Protein AF-A0A4Y2D3T6-F1 (afdb_monomer_lite)

Structure (mmCIF, N/CA/C/O backbone):
data_AF-A0A4Y2D3T6-F1
#
_entry.id   AF-A0A4Y2D3T6-F1
#
loop_
_atom_site.group_PDB
_atom_site.id
_atom_site.type_symbol
_atom_site.label_atom_id
_atom_site.label_alt_id
_atom_site.label_comp_id
_atom_site.label_asym_id
_atom_site.label_entity_id
_atom_site.label_seq_id
_atom_site.pdbx_PDB_ins_code
_atom_site.Cartn_x
_atom_site.Cartn_y
_atom_site.Cartn_z
_atom_site.occupancy
_atom_site.B_iso_or_equiv
_atom_site.auth_seq_id
_atom_site.auth_comp_id
_atom_site.auth_asym_id
_atom_site.auth_atom_id
_atom_site.pdbx_PDB_model_num
ATOM 1 N N . VAL A 1 1 ? -33.395 8.555 42.628 1.00 48.38 1 VAL A N 1
ATOM 2 C CA . VAL A 1 1 ? -31.933 8.783 42.646 1.00 48.38 1 VAL A CA 1
ATOM 3 C C . VAL A 1 1 ? -31.327 7.864 41.599 1.00 48.38 1 VAL A C 1
ATOM 5 O O . VAL A 1 1 ? -31.423 6.655 41.771 1.00 48.38 1 VAL A O 1
ATOM 8 N N . LEU A 1 2 ? -30.835 8.388 40.468 1.00 55.25 2 LEU A N 1
ATOM 9 C CA . LEU A 1 2 ? -30.025 7.561 39.566 1.00 55.25 2 LEU A CA 1
ATOM 10 C C . LEU A 1 2 ? -28.815 7.072 40.371 1.00 55.25 2 LEU A C 1
ATOM 12 O O . LEU A 1 2 ? -28.148 7.882 41.005 1.00 55.25 2 LEU A O 1
ATOM 16 N N . SER A 1 3 ? -28.570 5.763 40.396 1.00 80.12 3 SER A N 1
ATOM 17 C CA . SER A 1 3 ? -27.383 5.203 41.048 1.00 80.12 3 SER A CA 1
ATOM 18 C C . SER A 1 3 ? -26.129 5.811 40.413 1.00 80.12 3 SER A C 1
ATOM 20 O O . SER A 1 3 ? -25.973 5.715 39.196 1.00 80.12 3 SER A O 1
ATOM 22 N N . THR A 1 4 ? -25.242 6.413 41.212 1.00 88.00 4 THR A N 1
ATOM 23 C CA . THR A 1 4 ? -23.960 6.998 40.770 1.00 88.00 4 THR A CA 1
ATOM 24 C C . THR A 1 4 ? -23.156 6.029 39.900 1.00 88.00 4 THR A C 1
ATOM 26 O O . THR A 1 4 ? -22.535 6.439 38.926 1.00 88.00 4 THR A O 1
ATOM 29 N N . LYS A 1 5 ? -23.254 4.723 40.188 1.00 90.00 5 LYS A N 1
ATOM 30 C CA . LYS A 1 5 ? -22.638 3.664 39.384 1.00 90.00 5 LYS A CA 1
ATOM 31 C C . LYS A 1 5 ? -23.175 3.623 37.952 1.00 90.00 5 LYS A C 1
ATOM 33 O O . LYS A 1 5 ? -22.394 3.578 37.018 1.00 90.00 5 LYS A O 1
ATOM 38 N N . ARG A 1 6 ? -24.498 3.708 37.773 1.00 93.06 6 ARG A N 1
ATOM 39 C CA . ARG A 1 6 ? -25.115 3.691 36.438 1.00 93.06 6 ARG A CA 1
ATOM 40 C C . ARG A 1 6 ? -24.683 4.890 35.598 1.00 93.06 6 ARG A C 1
ATOM 42 O O . ARG A 1 6 ? -24.549 4.751 34.394 1.00 93.06 6 ARG A O 1
ATOM 49 N N . VAL A 1 7 ? -24.522 6.058 36.221 1.00 94.44 7 VAL A N 1
ATOM 50 C CA . VAL A 1 7 ? -24.046 7.261 35.521 1.00 94.44 7 VAL A CA 1
ATOM 51 C C . VAL A 1 7 ? -22.599 7.058 35.069 1.00 94.44 7 VAL A C 1
ATOM 53 O O . VAL A 1 7 ? -22.329 7.186 33.886 1.00 94.44 7 VAL A O 1
ATOM 56 N N . SER A 1 8 ? -21.719 6.595 35.963 1.00 94.38 8 SER A N 1
ATOM 57 C CA . SER A 1 8 ? -20.324 6.278 35.623 1.00 94.38 8 SER A CA 1
ATOM 58 C C . SER A 1 8 ? -20.188 5.224 34.513 1.00 94.38 8 SER A C 1
ATOM 60 O O . SER A 1 8 ? -19.361 5.374 33.617 1.00 94.38 8 SER A O 1
ATOM 62 N N . ASP A 1 9 ? -20.985 4.154 34.565 1.00 95.12 9 ASP A N 1
ATOM 63 C CA . ASP A 1 9 ? -21.005 3.109 33.533 1.00 95.12 9 ASP A CA 1
ATOM 64 C C . ASP A 1 9 ? -21.453 3.693 32.172 1.00 95.12 9 ASP A C 1
ATOM 66 O O . ASP A 1 9 ? -20.890 3.387 31.125 1.00 95.12 9 ASP A O 1
ATOM 70 N N . LEU A 1 10 ? -22.447 4.590 32.163 1.00 96.62 10 LEU A N 1
ATOM 71 C CA . LEU A 1 10 ? -22.895 5.251 30.932 1.00 96.62 10 LEU A CA 1
ATOM 72 C C . LEU A 1 10 ? -21.843 6.206 30.359 1.00 96.62 10 LEU A C 1
ATOM 74 O O . LEU A 1 10 ? -21.636 6.191 29.148 1.00 96.62 10 LEU A O 1
ATOM 78 N N . ASP A 1 11 ? -21.183 6.997 31.205 1.00 97.00 11 ASP A N 1
ATOM 79 C CA . ASP A 1 11 ? -20.158 7.952 30.772 1.00 97.00 11 ASP A CA 1
ATOM 80 C C . ASP A 1 11 ? -18.965 7.215 30.143 1.00 97.00 11 ASP A C 1
ATOM 82 O O . ASP A 1 11 ? -18.580 7.492 29.009 1.00 97.00 11 ASP A O 1
ATOM 86 N N . THR A 1 12 ? -18.451 6.183 30.821 1.00 97.31 12 THR A N 1
ATOM 87 C CA . THR A 1 12 ? -17.328 5.378 30.303 1.00 97.31 12 THR A CA 1
ATOM 88 C C . THR A 1 12 ? -17.670 4.630 29.013 1.00 97.31 12 THR A C 1
ATOM 90 O O . THR A 1 12 ? -16.826 4.523 28.119 1.00 97.31 12 THR A O 1
ATOM 93 N N . LEU A 1 13 ? -18.907 4.139 28.882 1.00 97.75 13 LEU A N 1
ATOM 94 C CA . LEU A 1 13 ? -19.381 3.517 27.649 1.00 97.75 13 LEU A CA 1
ATOM 95 C C . LEU A 1 13 ? -19.468 4.524 26.500 1.00 97.75 13 LEU A C 1
ATOM 97 O O . LEU A 1 13 ? -19.065 4.201 25.384 1.00 97.75 13 LEU A O 1
ATOM 101 N N . LEU A 1 14 ? -20.002 5.720 26.760 1.00 97.75 14 LEU A N 1
ATOM 102 C CA . LEU A 1 14 ? -20.138 6.766 25.752 1.00 97.75 14 LEU A CA 1
ATOM 103 C C . LEU A 1 14 ? -18.764 7.194 25.228 1.00 97.75 14 LEU A C 1
ATOM 105 O O . LEU A 1 14 ? -18.562 7.210 24.014 1.00 97.75 14 LEU A O 1
ATOM 109 N N . ASP A 1 15 ? -17.817 7.449 26.130 1.00 97.81 15 ASP A N 1
ATOM 110 C CA . ASP A 1 15 ? -16.449 7.841 25.783 1.00 97.81 15 ASP A CA 1
ATOM 111 C C . ASP A 1 15 ? -15.745 6.768 24.938 1.00 97.81 15 ASP A C 1
ATOM 113 O O . ASP A 1 15 ? -15.059 7.078 23.956 1.00 97.81 15 ASP A O 1
ATOM 117 N N . PHE A 1 16 ? -15.919 5.489 25.292 1.00 98.38 16 PHE A N 1
ATOM 118 C CA . PHE A 1 16 ? -15.384 4.370 24.516 1.00 98.38 16 PHE A CA 1
ATOM 119 C C . PHE A 1 16 ? -16.018 4.295 23.123 1.00 98.38 16 PHE A C 1
ATOM 121 O O . PHE A 1 16 ? -15.289 4.286 22.133 1.00 98.38 16 PHE A O 1
ATOM 128 N N . ILE A 1 17 ? -17.353 4.288 23.027 1.00 98.19 17 ILE A N 1
ATOM 129 C CA . ILE A 1 17 ? -18.058 4.149 21.744 1.00 98.19 17 ILE A CA 1
ATOM 130 C C . ILE A 1 17 ? -17.730 5.314 20.811 1.00 98.19 17 ILE A C 1
ATOM 132 O O . ILE A 1 17 ? -17.514 5.088 19.622 1.00 98.19 17 ILE A O 1
ATOM 136 N N . GLN A 1 18 ? -17.669 6.547 21.317 1.00 98.31 18 GLN A N 1
ATOM 137 C CA . GLN A 1 18 ? -17.311 7.713 20.507 1.00 98.31 18 GLN A CA 1
ATOM 138 C C . GLN A 1 18 ? -15.893 7.590 19.945 1.00 98.31 18 GLN A C 1
ATOM 140 O O . GLN A 1 18 ? -15.692 7.798 18.748 1.00 98.31 18 GLN A O 1
ATOM 145 N N . SER A 1 19 ? -14.935 7.186 20.785 1.00 98.00 19 SER A N 1
ATOM 146 C CA . SER A 1 19 ? -13.543 6.991 20.364 1.00 98.00 19 SER A CA 1
ATOM 147 C C . SER A 1 19 ? -13.432 5.864 19.327 1.00 98.00 19 SER A C 1
ATOM 149 O O . SER A 1 19 ? -12.864 6.056 18.258 1.00 98.00 19 SER A O 1
ATOM 151 N N . ALA A 1 20 ? -14.051 4.711 19.596 1.00 98.25 20 ALA A N 1
ATOM 152 C CA . ALA A 1 20 ? -14.049 3.556 18.701 1.00 98.25 20 ALA A CA 1
ATOM 153 C C . ALA A 1 20 ? -14.721 3.854 17.351 1.00 98.25 20 ALA A C 1
ATOM 155 O O . ALA A 1 20 ? -14.218 3.473 16.297 1.00 98.25 20 ALA A O 1
ATOM 156 N N . THR A 1 21 ? -15.845 4.574 17.372 1.00 98.19 21 THR A N 1
ATOM 157 C CA . THR A 1 21 ? -16.569 4.965 16.154 1.00 98.19 21 THR A CA 1
ATOM 158 C C . THR A 1 21 ? -15.744 5.936 15.313 1.00 98.19 21 THR A C 1
ATOM 160 O O . THR A 1 21 ? -15.707 5.790 14.096 1.00 98.19 21 THR A O 1
ATOM 163 N N . SER A 1 22 ? -15.052 6.891 15.942 1.00 97.94 22 SER A N 1
AT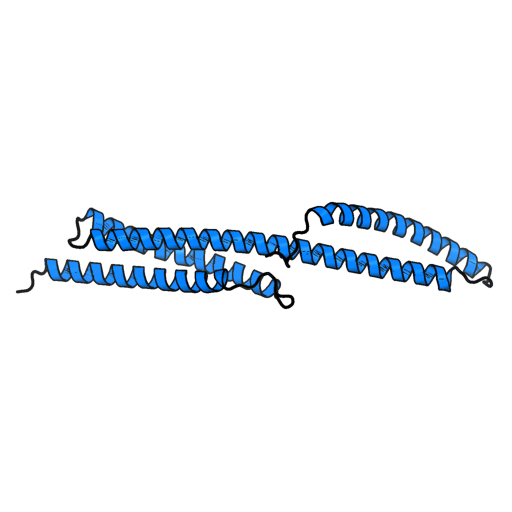OM 164 C CA . SER A 1 22 ? -14.152 7.811 15.239 1.00 97.94 22 SER A CA 1
ATOM 165 C C . SER A 1 22 ? -13.032 7.064 14.508 1.00 97.94 22 SER A C 1
ATOM 167 O O . SER A 1 22 ? -12.768 7.352 13.342 1.00 97.94 22 SER A O 1
ATOM 169 N N . GLU A 1 23 ? -12.409 6.077 15.159 1.00 97.56 23 GLU A N 1
ATOM 170 C CA . GLU A 1 23 ? -11.357 5.273 14.526 1.00 97.56 23 GLU A CA 1
ATOM 171 C C . GLU A 1 23 ? -11.898 4.405 13.384 1.00 97.56 23 GLU A C 1
ATOM 173 O O . GLU A 1 23 ? -11.282 4.333 12.323 1.00 97.56 23 GLU A O 1
ATOM 178 N N . LEU A 1 24 ? -13.073 3.793 13.558 1.00 98.19 24 LEU A N 1
ATOM 179 C CA . LEU A 1 24 ? -13.727 3.009 12.504 1.00 98.19 24 LEU A CA 1
ATOM 180 C C . LEU A 1 24 ? -14.077 3.853 11.276 1.00 98.19 24 LEU A C 1
ATOM 182 O O . LEU A 1 24 ? -13.833 3.416 10.155 1.00 98.19 24 LEU A O 1
ATOM 186 N N . ILE A 1 25 ? -14.620 5.057 11.473 1.00 98.19 25 ILE A N 1
ATOM 187 C CA . ILE A 1 25 ? -14.930 5.977 10.370 1.00 98.19 25 ILE A CA 1
ATOM 188 C C . ILE A 1 25 ? -13.655 6.317 9.603 1.00 98.19 25 ILE A C 1
ATOM 190 O O . ILE A 1 25 ? -13.622 6.164 8.386 1.00 98.19 25 ILE A O 1
ATOM 194 N N . TRP A 1 26 ? -12.595 6.709 10.311 1.00 97.75 26 TRP A N 1
ATOM 195 C CA . TRP A 1 26 ? -11.330 7.059 9.673 1.00 97.75 26 TRP A CA 1
ATOM 196 C C . TRP A 1 26 ? -10.736 5.885 8.879 1.00 97.75 26 TRP A C 1
ATOM 198 O O . TRP A 1 26 ? -10.304 6.072 7.743 1.00 97.75 26 TRP A O 1
ATOM 208 N N . MET A 1 27 ? -10.748 4.665 9.431 1.00 98.19 27 MET A N 1
ATOM 209 C CA . MET A 1 27 ? -10.248 3.491 8.707 1.00 98.19 27 MET A CA 1
ATOM 210 C C . MET A 1 27 ? -11.088 3.174 7.462 1.00 98.19 27 MET A C 1
ATOM 212 O O . MET A 1 27 ? -10.517 2.831 6.429 1.00 98.19 27 MET A O 1
ATOM 216 N N . ASN A 1 28 ? -12.415 3.320 7.535 1.00 97.88 28 ASN A N 1
ATOM 217 C CA . ASN A 1 28 ? -13.306 3.119 6.387 1.00 97.88 28 ASN A CA 1
ATOM 218 C C . ASN A 1 28 ? -13.060 4.154 5.279 1.00 97.88 28 ASN A C 1
ATOM 220 O O . ASN A 1 28 ? -13.059 3.803 4.104 1.00 97.88 28 ASN A O 1
ATOM 224 N N . GLU A 1 29 ? -12.801 5.416 5.636 1.00 97.44 29 GLU A N 1
ATOM 225 C CA . GLU A 1 29 ? -12.444 6.456 4.661 1.00 97.44 29 GLU A CA 1
ATOM 226 C C . GLU A 1 29 ? -11.147 6.112 3.913 1.00 97.44 29 GLU A C 1
ATOM 228 O O . GLU A 1 29 ? -11.045 6.345 2.709 1.00 97.44 29 GLU A O 1
ATOM 233 N N . LYS A 1 30 ? -10.144 5.546 4.603 1.00 96.75 30 LYS A N 1
ATOM 234 C CA . LYS A 1 30 ? -8.903 5.091 3.951 1.00 96.75 30 LYS A CA 1
ATOM 235 C C . LYS A 1 30 ? -9.127 3.857 3.084 1.00 96.75 30 LYS A C 1
ATOM 237 O O . LYS A 1 30 ? -8.606 3.805 1.975 1.00 96.75 30 LYS A O 1
ATOM 242 N N . GLU A 1 31 ? -9.919 2.900 3.559 1.00 96.88 31 GLU A N 1
ATOM 243 C CA . GLU A 1 31 ? -10.299 1.725 2.773 1.00 96.88 31 GLU A CA 1
ATOM 244 C C . GLU A 1 31 ? -10.980 2.119 1.458 1.00 96.88 31 GLU A C 1
ATOM 246 O O . GLU A 1 31 ? -10.598 1.616 0.405 1.00 96.88 31 GLU A O 1
ATOM 251 N N . GLU A 1 32 ? -11.960 3.026 1.496 1.00 96.88 32 GLU A N 1
ATOM 252 C CA . GLU A 1 32 ? -12.719 3.421 0.305 1.00 96.88 32 GLU A CA 1
ATOM 253 C C . GLU A 1 32 ? -11.806 4.008 -0.782 1.00 96.88 32 GLU A C 1
ATOM 255 O O . GLU A 1 32 ? -11.975 3.709 -1.968 1.00 96.88 32 GLU A O 1
ATOM 260 N N . ILE A 1 33 ? -10.793 4.784 -0.387 1.00 94.94 33 ILE A N 1
ATOM 261 C CA . ILE A 1 33 ? -9.786 5.327 -1.307 1.00 94.94 33 ILE A CA 1
ATOM 262 C C . ILE A 1 33 ? -9.005 4.197 -1.986 1.00 94.94 33 ILE A C 1
ATOM 264 O O . ILE A 1 33 ? -8.855 4.211 -3.207 1.00 94.94 33 ILE A O 1
ATOM 268 N N . GLU A 1 34 ? -8.526 3.214 -1.224 1.00 94.44 34 GLU A N 1
ATOM 269 C CA . GLU A 1 34 ? -7.705 2.134 -1.780 1.00 94.44 34 GLU A CA 1
ATOM 270 C C . GLU A 1 34 ? -8.514 1.154 -2.630 1.00 94.44 34 GLU A C 1
ATOM 272 O O . GLU A 1 34 ? -8.068 0.760 -3.707 1.00 94.44 34 GLU A O 1
ATOM 277 N N . VAL A 1 35 ? -9.730 0.809 -2.206 1.00 94.19 35 VAL A N 1
ATOM 278 C CA . VAL A 1 35 ? -10.611 -0.106 -2.946 1.00 94.19 35 VAL A CA 1
ATOM 279 C C . VAL A 1 35 ? -11.112 0.521 -4.251 1.00 94.19 35 VAL A C 1
ATOM 281 O O . VAL A 1 35 ? -11.305 -0.186 -5.240 1.00 94.19 35 VAL A O 1
ATOM 284 N N . SER A 1 36 ? -11.312 1.842 -4.285 1.00 93.25 36 SER A N 1
ATOM 285 C CA . SER A 1 36 ? -11.780 2.553 -5.485 1.00 93.25 36 SER A CA 1
ATOM 286 C C . SER A 1 36 ? -10.665 2.938 -6.466 1.00 93.25 36 SER A C 1
ATOM 288 O O . SER A 1 36 ? -10.953 3.441 -7.557 1.00 93.25 36 SER A O 1
ATOM 290 N N . ARG A 1 37 ? -9.394 2.704 -6.114 1.00 91.50 37 ARG A N 1
ATOM 291 C CA . ARG A 1 37 ? -8.236 3.101 -6.923 1.00 91.50 37 ARG A CA 1
ATOM 292 C C . ARG A 1 37 ? -8.131 2.276 -8.212 1.00 91.50 37 ARG A C 1
ATOM 294 O O . ARG A 1 37 ? -7.856 1.080 -8.187 1.00 91.50 37 ARG A O 1
ATOM 301 N N . ASP A 1 38 ? -8.253 2.944 -9.359 1.00 88.88 38 ASP A N 1
ATOM 302 C CA . ASP A 1 38 ? -8.069 2.326 -10.680 1.00 88.88 38 ASP A CA 1
ATOM 303 C C . ASP A 1 38 ? -6.583 2.254 -11.078 1.00 88.88 38 ASP A C 1
ATOM 305 O O . ASP A 1 38 ? -6.014 3.193 -11.644 1.00 88.88 38 ASP A O 1
ATOM 309 N N . TRP A 1 39 ? -5.959 1.105 -10.819 1.00 85.94 39 TRP A N 1
ATOM 310 C CA . TRP A 1 39 ? -4.572 0.811 -11.198 1.00 85.94 39 TRP A CA 1
ATOM 311 C C . TRP A 1 39 ? -4.346 0.630 -12.708 1.00 85.94 39 TRP A C 1
ATOM 313 O O . TRP A 1 39 ? -3.196 0.601 -13.155 1.00 85.94 39 TRP A O 1
ATOM 323 N N . SER A 1 40 ? -5.412 0.514 -13.505 1.00 82.50 40 SER A N 1
ATOM 324 C CA . SER A 1 40 ? -5.339 0.316 -14.959 1.00 82.50 40 SER A CA 1
ATOM 325 C C . SER A 1 40 ? -5.287 1.636 -15.745 1.00 82.50 40 SER A C 1
ATOM 327 O O . SER A 1 40 ? -4.987 1.647 -16.950 1.00 82.50 40 SER A O 1
ATOM 329 N N . SER A 1 41 ? -5.563 2.758 -15.072 1.00 82.75 41 SER A N 1
ATOM 330 C CA . SER A 1 41 ? -5.662 4.074 -15.693 1.00 82.75 41 SER A CA 1
ATOM 331 C C . SER A 1 41 ? -4.354 4.505 -16.360 1.00 82.75 41 SER A C 1
ATOM 333 O O . SER A 1 41 ? -3.272 4.497 -15.778 1.00 82.75 41 SER A O 1
ATOM 335 N N . LYS A 1 42 ? -4.452 4.972 -17.610 1.00 73.50 42 LYS A N 1
ATOM 336 C CA . LYS A 1 42 ? -3.301 5.501 -18.368 1.00 73.50 42 LYS A CA 1
ATOM 337 C C . LYS A 1 42 ? -2.818 6.861 -17.866 1.00 73.50 42 LYS A C 1
ATOM 339 O O . LYS A 1 42 ? -1.735 7.288 -18.253 1.00 73.50 42 LYS A O 1
ATOM 344 N N . THR A 1 43 ? -3.638 7.555 -17.082 1.00 80.25 43 THR A N 1
ATOM 345 C CA . THR A 1 43 ? -3.318 8.860 -16.492 1.00 80.25 43 THR A CA 1
ATOM 346 C C . THR A 1 43 ? -2.945 8.736 -15.018 1.00 80.25 43 THR A C 1
ATOM 348 O O . THR A 1 43 ? -2.924 9.744 -14.318 1.00 80.25 43 THR A O 1
ATOM 351 N N . LEU A 1 44 ? -2.688 7.516 -14.536 1.00 83.50 44 LEU A N 1
ATOM 352 C CA . LEU A 1 44 ? -2.289 7.270 -13.159 1.00 83.50 44 LEU A CA 1
ATOM 353 C C . LEU A 1 44 ? -0.947 7.955 -12.873 1.00 83.50 44 LEU A C 1
ATOM 355 O O . LEU A 1 44 ? 0.053 7.702 -13.548 1.00 83.50 44 LEU A O 1
ATOM 359 N N . ASN A 1 45 ? -0.933 8.834 -11.875 1.00 89.19 45 ASN A N 1
ATOM 360 C CA . ASN A 1 45 ? 0.262 9.552 -11.464 1.00 89.19 45 ASN A CA 1
ATOM 361 C C . ASN A 1 45 ? 0.965 8.789 -10.336 1.00 89.19 45 ASN A C 1
ATOM 363 O O . ASN A 1 45 ? 0.607 8.924 -9.170 1.00 89.19 45 ASN A O 1
ATOM 367 N N . ILE A 1 46 ? 1.965 7.977 -10.686 1.00 88.75 46 ILE A N 1
ATOM 368 C CA . ILE A 1 46 ? 2.673 7.130 -9.713 1.00 88.75 46 ILE A CA 1
ATOM 369 C C . ILE A 1 46 ? 3.338 7.962 -8.613 1.00 88.75 46 ILE A C 1
ATOM 371 O O . ILE A 1 46 ? 3.246 7.592 -7.449 1.00 88.75 46 ILE A O 1
ATOM 375 N N . SER A 1 47 ? 3.926 9.114 -8.948 1.00 90.38 47 SER A N 1
ATOM 376 C CA . SER A 1 47 ? 4.595 9.973 -7.962 1.00 90.38 47 SER A CA 1
ATOM 377 C C . SER A 1 47 ? 3.629 10.544 -6.922 1.00 90.38 47 SER A C 1
ATOM 379 O O . SER A 1 47 ? 3.963 10.614 -5.745 1.00 90.38 47 SER A O 1
ATOM 381 N N . GLU A 1 48 ? 2.410 10.899 -7.330 1.00 93.19 48 GLU A N 1
ATOM 382 C CA . GLU A 1 48 ? 1.363 11.346 -6.400 1.00 93.19 48 GLU A CA 1
ATOM 383 C C . GLU A 1 48 ? 0.921 10.215 -5.460 1.00 93.19 48 GLU A C 1
ATOM 385 O O . GLU A 1 48 ? 0.700 10.438 -4.271 1.00 93.19 48 GLU A O 1
ATOM 390 N N . ILE A 1 49 ? 0.852 8.981 -5.967 1.00 94.06 49 ILE A N 1
ATOM 391 C CA . ILE A 1 49 ? 0.505 7.806 -5.158 1.00 94.06 49 ILE A CA 1
ATOM 392 C C . ILE A 1 49 ? 1.638 7.454 -4.184 1.00 94.06 49 ILE A C 1
ATOM 394 O O . ILE A 1 49 ? 1.358 7.088 -3.047 1.00 94.06 49 ILE A O 1
ATOM 398 N N . GLU A 1 50 ? 2.905 7.606 -4.575 1.00 93.94 50 GLU A N 1
ATOM 399 C CA . GLU A 1 50 ? 4.057 7.436 -3.675 1.00 93.94 50 GLU A CA 1
ATOM 400 C C . GLU A 1 50 ? 4.063 8.475 -2.543 1.00 93.94 50 GLU A C 1
ATOM 402 O O . GLU A 1 50 ? 4.355 8.150 -1.390 1.00 93.94 50 GLU A O 1
ATOM 407 N N . GLU A 1 51 ? 3.733 9.733 -2.845 1.00 96.06 51 GLU A N 1
ATOM 408 C CA . GLU A 1 51 ? 3.588 10.775 -1.823 1.00 96.06 51 GLU A CA 1
ATOM 409 C C . GLU A 1 51 ? 2.430 10.473 -0.870 1.00 96.06 51 GLU A C 1
ATOM 411 O O . GLU A 1 51 ? 2.594 10.582 0.349 1.00 96.06 51 GLU A O 1
ATOM 416 N N . TYR A 1 52 ? 1.292 10.034 -1.415 1.00 96.25 52 TYR A N 1
ATOM 417 C CA . TYR A 1 52 ? 0.148 9.574 -0.637 1.00 96.25 52 TYR A CA 1
ATOM 418 C C . TYR A 1 52 ? 0.511 8.392 0.272 1.00 96.25 52 TYR A C 1
ATOM 420 O O . TYR A 1 52 ? 0.236 8.449 1.468 1.00 96.25 52 TYR A O 1
ATOM 428 N N . GLN A 1 53 ? 1.170 7.357 -0.258 1.00 96.12 53 GLN A N 1
ATOM 429 C CA . GLN A 1 53 ? 1.581 6.166 0.491 1.00 96.12 53 GLN A CA 1
ATOM 430 C C . GLN A 1 53 ? 2.498 6.548 1.656 1.00 96.12 53 GLN A C 1
ATOM 432 O O . GLN A 1 53 ? 2.258 6.141 2.791 1.00 96.12 53 GLN A O 1
ATOM 437 N N . ARG A 1 54 ? 3.484 7.423 1.419 1.00 96.94 54 ARG A N 1
ATOM 438 C CA . ARG A 1 54 ? 4.374 7.926 2.475 1.00 96.94 54 ARG A CA 1
ATOM 439 C C . ARG A 1 54 ? 3.609 8.689 3.555 1.00 96.94 54 ARG A C 1
ATOM 441 O O . ARG A 1 54 ? 3.885 8.515 4.742 1.00 96.94 54 ARG A O 1
ATOM 448 N N . ALA A 1 55 ? 2.670 9.547 3.156 1.00 97.12 55 ALA A N 1
ATOM 449 C CA . ALA A 1 55 ? 1.850 10.307 4.091 1.00 97.12 55 ALA A CA 1
ATOM 450 C C . ALA A 1 55 ? 0.945 9.388 4.925 1.00 97.12 55 ALA A C 1
ATOM 452 O O . ALA A 1 55 ? 0.870 9.557 6.143 1.00 97.12 55 ALA A O 1
ATOM 453 N N . LEU A 1 56 ? 0.316 8.399 4.288 1.00 96.00 56 LEU A N 1
ATOM 454 C CA . LEU A 1 56 ? -0.563 7.437 4.941 1.00 96.00 56 LEU A CA 1
ATOM 455 C C . LEU A 1 56 ? 0.199 6.543 5.924 1.00 96.00 56 LEU A C 1
ATOM 457 O O . LEU A 1 56 ? -0.285 6.338 7.030 1.00 96.00 56 LEU A O 1
ATOM 461 N N . THR A 1 57 ? 1.410 6.092 5.591 1.00 96.12 57 THR A N 1
ATOM 462 C CA . THR A 1 57 ? 2.262 5.332 6.523 1.00 96.12 57 THR A CA 1
ATOM 463 C C . THR A 1 57 ? 2.566 6.134 7.790 1.00 96.12 57 THR A C 1
ATOM 465 O O . THR A 1 57 ? 2.379 5.637 8.897 1.00 96.12 57 THR A O 1
ATOM 468 N N . ILE A 1 58 ? 2.940 7.411 7.652 1.00 96.75 58 ILE A N 1
ATOM 469 C CA . ILE A 1 58 ? 3.183 8.294 8.807 1.00 96.75 58 ILE A CA 1
ATOM 470 C C . ILE A 1 58 ? 1.891 8.536 9.605 1.00 96.75 58 ILE A C 1
ATOM 472 O O . ILE A 1 58 ? 1.921 8.664 10.832 1.00 96.75 58 ILE A O 1
ATOM 476 N N . GLU A 1 59 ? 0.748 8.665 8.927 1.00 96.38 59 GLU A N 1
ATOM 477 C CA . GLU A 1 59 ? -0.550 8.824 9.587 1.00 96.38 59 GLU A CA 1
ATOM 478 C C . GLU A 1 59 ? -0.932 7.559 10.372 1.00 96.38 59 GLU A C 1
ATOM 480 O O . GLU A 1 59 ? -1.353 7.677 11.523 1.00 96.38 59 GLU A O 1
ATOM 485 N N . LEU A 1 60 ? -0.713 6.372 9.800 1.00 96.25 60 LEU A N 1
ATOM 486 C CA . LEU A 1 60 ? -0.949 5.074 10.434 1.00 96.25 60 LEU A CA 1
ATOM 487 C C . LEU A 1 60 ? -0.099 4.887 11.688 1.00 96.25 60 LEU A C 1
ATOM 489 O O . LEU A 1 60 ? -0.652 4.553 12.728 1.00 96.25 60 LEU A O 1
ATOM 493 N N . GLU A 1 61 ? 1.201 5.187 11.639 1.00 95.56 61 GLU A N 1
ATOM 494 C CA . GLU A 1 61 ? 2.084 5.111 12.816 1.00 95.56 61 GLU A CA 1
ATOM 495 C C . GLU A 1 61 ? 1.568 5.976 13.979 1.00 95.56 61 GLU A C 1
ATOM 497 O O . GLU A 1 61 ? 1.600 5.581 15.145 1.00 95.56 61 GLU A O 1
ATOM 502 N N . LYS A 1 62 ? 1.045 7.171 13.677 1.00 95.31 62 LYS A N 1
ATOM 503 C CA . LYS A 1 62 ? 0.459 8.056 14.697 1.00 95.31 62 LYS A CA 1
ATOM 504 C C . LYS A 1 62 ? -0.887 7.538 15.197 1.00 95.31 62 LYS A C 1
ATOM 506 O O . LYS A 1 62 ? -1.170 7.632 16.392 1.00 95.31 62 LYS A O 1
ATOM 511 N N . ARG A 1 63 ? -1.725 7.032 14.290 1.00 95.56 63 ARG A N 1
ATOM 512 C CA . ARG A 1 63 ? -3.057 6.493 14.596 1.00 95.56 63 ARG A CA 1
ATOM 513 C C . ARG A 1 63 ? -2.982 5.213 15.412 1.00 95.56 63 ARG A C 1
ATOM 515 O O . ARG A 1 63 ? -3.800 5.050 16.307 1.00 95.56 63 ARG A O 1
ATOM 522 N N . GLU A 1 64 ? -1.972 4.376 15.195 1.00 97.56 64 GLU A N 1
ATOM 523 C CA . GLU A 1 64 ? -1.758 3.128 15.933 1.00 97.56 64 GLU A CA 1
ATOM 524 C C . GLU A 1 64 ? -1.708 3.363 17.450 1.00 97.56 64 GLU A C 1
ATOM 526 O O . GLU A 1 64 ? -2.316 2.625 18.223 1.00 97.56 64 GLU A O 1
ATOM 531 N N . VAL A 1 65 ? -1.067 4.450 17.893 1.00 96.56 65 VAL A N 1
ATOM 532 C CA . VAL A 1 65 ? -1.021 4.821 19.317 1.00 96.56 65 VAL A CA 1
ATOM 533 C C . VAL A 1 65 ? -2.422 5.092 19.869 1.00 96.56 65 VAL A C 1
ATOM 535 O O . VAL A 1 65 ? -2.753 4.664 20.976 1.00 96.56 65 VAL A O 1
ATOM 538 N N . HIS A 1 66 ? -3.255 5.807 19.111 1.00 95.56 66 HIS A N 1
ATOM 539 C CA . HIS A 1 66 ? -4.614 6.119 19.540 1.00 95.56 66 HIS A CA 1
ATOM 540 C C . HIS A 1 66 ? -5.523 4.888 19.484 1.00 95.56 66 HIS A C 1
ATOM 542 O O . HIS A 1 66 ? -6.249 4.630 20.444 1.00 95.56 66 HIS A O 1
ATOM 548 N N . PHE A 1 67 ? -5.421 4.102 18.414 1.00 98.06 67 PHE A N 1
ATOM 549 C CA . PHE A 1 67 ? -6.101 2.825 18.249 1.00 98.06 67 PHE A CA 1
ATOM 550 C C . PHE A 1 67 ? -5.838 1.894 19.439 1.00 98.06 67 PHE A C 1
ATOM 552 O O . PHE A 1 67 ? -6.786 1.446 20.087 1.00 98.06 67 PHE A O 1
ATOM 559 N N . ASN A 1 68 ? -4.565 1.683 19.791 1.00 98.31 68 ASN A N 1
ATOM 560 C CA . ASN A 1 68 ? -4.169 0.835 20.916 1.00 98.31 68 ASN A CA 1
ATOM 561 C C . ASN A 1 68 ? -4.722 1.369 22.244 1.00 98.31 68 ASN A C 1
ATOM 563 O O . ASN A 1 68 ? -5.275 0.611 23.032 1.00 98.31 68 ASN A O 1
ATOM 567 N N . ALA A 1 69 ? -4.692 2.688 22.465 1.00 97.94 69 ALA A N 1
ATOM 568 C CA . ALA A 1 69 ? -5.268 3.278 23.673 1.00 97.94 69 ALA A CA 1
ATOM 569 C C . ALA A 1 69 ? -6.792 3.065 23.793 1.00 97.94 69 ALA A C 1
ATOM 571 O O . ALA A 1 69 ? -7.319 2.961 24.906 1.00 97.94 69 ALA A O 1
ATOM 572 N N . VAL A 1 70 ? -7.521 3.023 22.671 1.00 98.31 70 VAL A N 1
ATOM 573 C CA . VAL A 1 70 ? -8.961 2.710 22.657 1.00 98.31 70 VAL A CA 1
ATOM 574 C C . VAL A 1 70 ? -9.199 1.217 22.898 1.00 98.31 70 VAL A C 1
ATOM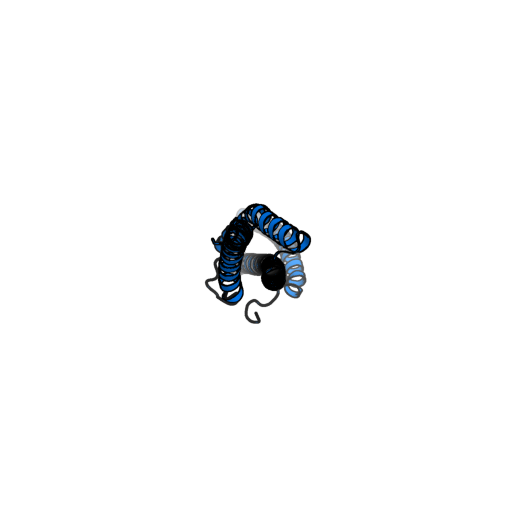 576 O O . VAL A 1 70 ? -10.094 0.887 23.683 1.00 98.31 70 VAL A O 1
ATOM 579 N N . GLN A 1 71 ? -8.386 0.339 22.298 1.00 98.50 71 GLN A N 1
ATOM 580 C CA . GLN A 1 71 ? -8.414 -1.109 22.545 1.00 98.50 71 GLN A CA 1
ATOM 581 C C . GLN A 1 71 ? -8.188 -1.413 24.032 1.00 98.50 71 GLN A C 1
ATOM 583 O O . GLN A 1 71 ? -9.076 -1.967 24.681 1.00 98.50 71 GLN A O 1
ATOM 588 N N . ASP A 1 72 ? -7.088 -0.920 24.608 1.00 98.50 72 ASP A N 1
ATOM 589 C CA . ASP A 1 72 ? -6.728 -1.106 26.020 1.00 98.50 72 ASP A CA 1
ATOM 590 C C . ASP A 1 72 ? -7.840 -0.629 26.967 1.00 98.50 72 ASP A C 1
ATOM 592 O O . ASP A 1 72 ? -8.168 -1.272 27.972 1.00 98.50 72 ASP A O 1
ATOM 596 N N . ARG A 1 73 ? -8.465 0.516 26.652 1.00 98.25 73 ARG A N 1
ATOM 597 C CA . ARG A 1 73 ? -9.589 1.044 27.435 1.00 98.25 73 ARG A CA 1
ATOM 598 C C . ARG A 1 73 ? -10.792 0.106 27.376 1.00 98.25 73 ARG A C 1
ATOM 600 O O . ARG A 1 73 ? -11.391 -0.161 28.418 1.00 98.25 73 ARG A O 1
ATOM 607 N N . GLY A 1 74 ? -11.161 -0.374 26.190 1.00 98.38 74 GLY A N 1
ATOM 608 C CA . GLY A 1 74 ? -12.281 -1.298 26.040 1.00 98.38 74 GLY A CA 1
ATOM 609 C C . GLY A 1 74 ? -12.019 -2.638 26.725 1.00 98.38 74 GLY A C 1
ATOM 610 O O . GLY A 1 74 ? -12.883 -3.119 27.458 1.00 98.38 74 GLY A O 1
ATOM 611 N N . GLU A 1 75 ? -10.817 -3.197 26.587 1.00 98.44 75 GLU A N 1
ATOM 612 C CA . GLU A 1 75 ? -10.406 -4.421 27.283 1.00 98.44 75 GLU A CA 1
ATOM 613 C C . GLU A 1 75 ? -10.485 -4.264 28.807 1.00 98.44 75 GLU A C 1
ATOM 615 O O . GLU A 1 75 ? -11.020 -5.130 29.503 1.00 98.44 75 GLU A O 1
ATOM 620 N N . SER A 1 76 ? -10.038 -3.121 29.337 1.00 98.44 76 SER A N 1
ATOM 621 C CA . SER A 1 76 ? -10.146 -2.806 30.764 1.00 98.44 76 SER A CA 1
ATOM 622 C C . SER A 1 76 ? -11.603 -2.745 31.240 1.00 98.44 76 SER A C 1
ATOM 624 O O . SER A 1 76 ? -11.931 -3.301 32.292 1.00 98.44 76 SER A O 1
ATOM 626 N N .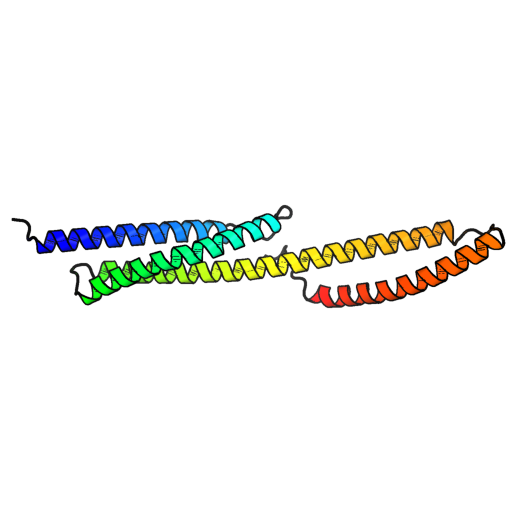 LEU A 1 77 ? -12.510 -2.138 30.463 1.00 98.06 77 LEU A N 1
ATOM 627 C CA . LEU A 1 77 ? -13.946 -2.120 30.779 1.00 98.06 77 LEU A CA 1
ATOM 628 C C . LEU A 1 77 ? -14.547 -3.535 30.773 1.00 98.06 77 LEU A C 1
ATOM 630 O O . LEU A 1 77 ? -15.348 -3.880 31.649 1.00 98.06 77 LEU A O 1
ATOM 634 N N . VAL A 1 78 ? -14.136 -4.383 29.828 1.00 98.31 78 VAL A N 1
ATOM 635 C CA . VAL A 1 78 ? -14.561 -5.789 29.772 1.00 98.31 78 VAL A CA 1
ATOM 636 C C . VAL A 1 78 ? -14.062 -6.557 30.997 1.00 98.31 78 VAL A C 1
ATOM 638 O O . VAL A 1 78 ? -14.859 -7.234 31.653 1.00 98.31 78 VAL A O 1
ATOM 641 N N . LEU A 1 79 ? -12.790 -6.392 31.371 1.00 97.88 79 LEU A N 1
ATOM 642 C CA . LEU A 1 79 ? -12.183 -7.022 32.549 1.00 97.88 79 LEU A CA 1
ATOM 643 C C . LEU A 1 79 ? -12.896 -6.622 33.850 1.00 97.88 79 LEU A C 1
ATOM 645 O O . LEU A 1 79 ? -13.111 -7.454 34.736 1.00 97.88 79 LEU A O 1
ATOM 649 N N . GLN A 1 80 ? -13.325 -5.362 33.943 1.00 96.38 80 GLN A N 1
ATOM 650 C CA . GLN A 1 80 ? -14.105 -4.827 35.063 1.00 96.38 80 GLN A CA 1
ATOM 651 C C . GLN A 1 80 ? -15.570 -5.301 35.075 1.00 96.38 80 GLN A C 1
ATOM 653 O O . GLN A 1 80 ? -16.328 -4.934 35.976 1.00 96.38 80 GLN A O 1
ATOM 658 N N . LYS A 1 81 ? -15.967 -6.157 34.122 1.00 96.56 81 LYS A N 1
ATOM 659 C CA . LYS A 1 81 ? -17.327 -6.690 33.958 1.00 96.56 81 LYS A CA 1
ATOM 660 C C . LYS A 1 81 ? -18.358 -5.576 33.791 1.00 96.56 81 LYS A C 1
ATOM 662 O O . LYS A 1 81 ? -19.415 -5.596 34.430 1.00 96.56 81 LYS A O 1
ATOM 667 N N . HIS A 1 82 ? -18.029 -4.594 32.952 1.00 97.56 82 HIS A N 1
ATOM 668 C CA . HIS A 1 82 ? -18.934 -3.507 32.611 1.00 97.56 82 HIS A CA 1
ATOM 669 C C . HIS A 1 82 ? -20.300 -4.059 32.134 1.00 97.56 82 HIS A C 1
ATOM 671 O O . HIS A 1 82 ? -20.344 -5.028 31.375 1.00 97.56 82 HIS A O 1
ATOM 677 N N . PRO A 1 83 ? -21.449 -3.465 32.515 1.00 97.38 83 PRO A N 1
ATOM 678 C CA . PRO A 1 83 ? -22.767 -3.987 32.129 1.00 97.38 83 PRO A CA 1
ATOM 679 C C . PRO A 1 83 ? -22.976 -4.147 30.613 1.00 97.38 83 PRO A C 1
ATOM 681 O O . PRO A 1 83 ? -23.792 -4.960 30.181 1.00 97.38 83 PRO A O 1
ATOM 684 N N . ALA A 1 84 ? -22.231 -3.384 29.809 1.00 97.62 84 ALA A N 1
ATOM 685 C CA . ALA A 1 84 ? -22.259 -3.416 28.349 1.00 97.62 84 ALA A CA 1
ATOM 686 C C . ALA A 1 84 ? -21.087 -4.189 27.700 1.00 97.62 84 ALA A C 1
ATOM 688 O O . ALA A 1 84 ? -20.831 -3.970 26.518 1.00 97.62 84 ALA A O 1
ATOM 689 N N . SER A 1 85 ? -20.385 -5.084 28.417 1.00 98.25 85 SER A N 1
ATOM 690 C CA . SER A 1 85 ? -19.200 -5.804 27.899 1.00 98.25 85 SER A CA 1
ATOM 691 C C . SER A 1 85 ? -19.399 -6.411 26.509 1.00 98.25 85 SER A C 1
ATOM 693 O O . SER A 1 85 ? -18.545 -6.230 25.657 1.00 98.25 85 SER A O 1
ATOM 695 N N . LYS A 1 86 ? -20.554 -7.029 26.224 1.00 98.12 86 LYS A N 1
ATOM 696 C CA . LYS A 1 86 ? -20.835 -7.614 24.897 1.00 98.12 86 LYS A CA 1
ATOM 697 C C . LYS A 1 86 ? -20.779 -6.597 23.752 1.00 98.12 86 LYS A C 1
ATOM 699 O O . LYS A 1 86 ? -20.364 -6.931 22.651 1.00 98.12 86 LYS A O 1
ATOM 704 N N . CYS A 1 87 ? -21.247 -5.373 23.999 1.00 97.88 87 CYS A N 1
ATOM 705 C CA . CYS A 1 87 ? -21.190 -4.294 23.013 1.00 97.88 87 CYS A CA 1
ATOM 706 C C . CYS A 1 87 ? -19.741 -3.838 22.815 1.00 97.88 87 CYS A C 1
ATOM 708 O O . CYS A 1 87 ? -19.283 -3.705 21.686 1.00 97.88 87 CYS A O 1
ATOM 710 N N . ILE A 1 88 ? -19.010 -3.669 23.920 1.00 98.69 88 ILE A N 1
ATOM 711 C CA . ILE A 1 88 ? -17.602 -3.265 23.909 1.00 98.69 88 ILE A CA 1
ATOM 712 C C . ILE A 1 88 ? -16.756 -4.294 23.148 1.00 98.69 88 ILE A C 1
ATOM 714 O O . ILE A 1 88 ? -16.037 -3.921 22.230 1.00 98.69 88 ILE A O 1
ATOM 718 N N . GLU A 1 89 ? -16.913 -5.586 23.443 1.00 98.62 89 GLU A N 1
ATOM 719 C CA . GLU A 1 89 ? -16.245 -6.693 22.741 1.00 98.62 89 GLU A CA 1
ATOM 720 C C . GLU A 1 89 ? -16.517 -6.681 21.230 1.00 98.62 89 GLU A C 1
ATOM 722 O O . GLU A 1 89 ? -15.599 -6.887 20.439 1.00 98.62 89 GLU A O 1
ATOM 727 N N . ALA A 1 90 ? -17.756 -6.396 20.813 1.00 98.56 90 ALA A N 1
ATOM 728 C CA . ALA A 1 90 ? -18.098 -6.298 19.396 1.00 98.56 90 ALA A CA 1
ATOM 729 C C . ALA A 1 90 ? -17.364 -5.137 18.701 1.00 98.56 90 ALA A C 1
ATOM 731 O O . ALA A 1 90 ? -16.862 -5.310 17.591 1.00 98.56 90 ALA A O 1
ATOM 732 N N . TYR A 1 91 ? -17.257 -3.979 19.360 1.00 98.56 91 TYR A N 1
ATOM 733 C CA . TYR A 1 91 ? -16.484 -2.843 18.849 1.00 98.56 91 TYR A CA 1
ATOM 734 C C . TYR A 1 91 ? -14.984 -3.141 18.790 1.00 98.56 91 TYR A C 1
ATOM 736 O O . TYR A 1 91 ? -14.361 -2.838 17.776 1.00 98.56 91 TYR A O 1
ATOM 744 N N . LEU A 1 92 ? -14.414 -3.772 19.823 1.00 98.75 92 LEU A N 1
ATOM 745 C CA . LEU A 1 92 ? -12.999 -4.168 19.843 1.00 98.75 92 LEU A CA 1
ATOM 746 C C . LEU A 1 92 ? -12.668 -5.094 18.666 1.00 98.75 92 LEU A C 1
ATOM 748 O O . LEU A 1 92 ? -11.717 -4.842 17.924 1.00 98.75 92 LEU A O 1
ATOM 752 N N . ALA A 1 93 ? -13.505 -6.112 18.441 1.00 98.69 93 ALA A N 1
ATOM 753 C CA . ALA A 1 93 ? -13.345 -7.046 17.331 1.00 98.69 93 ALA A CA 1
ATOM 754 C C . ALA A 1 93 ? -13.485 -6.360 15.960 1.00 98.69 93 ALA A C 1
ATOM 756 O O . ALA A 1 93 ? -12.689 -6.628 15.056 1.00 98.69 93 ALA A O 1
ATOM 757 N N . ALA A 1 94 ? -14.464 -5.462 15.802 1.00 98.50 94 ALA A N 1
ATOM 758 C CA . ALA A 1 94 ? -14.647 -4.698 14.569 1.00 98.50 94 ALA A CA 1
ATOM 759 C C . ALA A 1 94 ? -13.436 -3.802 14.279 1.00 98.50 94 ALA A C 1
ATOM 761 O O . ALA A 1 94 ? -12.900 -3.833 13.175 1.00 98.50 94 ALA A O 1
ATOM 762 N N . MET A 1 95 ? -12.957 -3.068 15.287 1.00 98.44 95 MET A N 1
ATOM 763 C CA . MET A 1 95 ? -11.765 -2.229 15.184 1.00 98.44 95 MET A CA 1
ATOM 764 C C . MET A 1 95 ? -10.530 -3.045 14.796 1.00 98.44 95 MET A C 1
ATOM 766 O O . MET A 1 95 ? -9.815 -2.661 13.876 1.00 98.44 95 MET A O 1
ATOM 770 N N . GLN A 1 96 ? -10.298 -4.189 15.445 1.00 98.56 96 GLN A N 1
ATOM 771 C CA . GLN A 1 96 ? -9.159 -5.052 15.132 1.00 98.56 96 GLN A CA 1
ATOM 772 C C . GLN A 1 96 ? -9.227 -5.607 13.707 1.00 98.56 96 GLN A C 1
ATOM 774 O O . GLN A 1 96 ? -8.223 -5.608 12.996 1.00 98.56 96 GLN A O 1
ATOM 779 N N . THR A 1 97 ? -10.411 -6.048 13.279 1.00 98.56 97 THR A N 1
ATOM 780 C CA . THR A 1 97 ? -10.633 -6.551 11.917 1.00 98.56 97 THR A CA 1
ATOM 781 C C . THR A 1 97 ? -10.347 -5.464 10.887 1.00 98.56 97 THR A C 1
ATOM 783 O O . THR A 1 97 ? -9.599 -5.702 9.941 1.00 98.56 97 THR A O 1
ATOM 786 N N . GLN A 1 98 ? -10.888 -4.263 11.106 1.00 98.25 98 GLN A N 1
ATOM 787 C CA . GLN A 1 98 ? -10.724 -3.131 10.201 1.00 98.25 98 GLN A CA 1
ATOM 788 C C . GLN A 1 98 ? -9.263 -2.669 10.118 1.00 98.25 98 GLN A C 1
ATOM 790 O O . GLN A 1 98 ? -8.755 -2.419 9.028 1.00 98.25 98 GLN A O 1
ATOM 795 N N . TRP A 1 99 ? -8.555 -2.622 11.249 1.00 98.19 99 TRP A N 1
ATOM 796 C CA . TRP A 1 99 ? -7.138 -2.259 11.282 1.00 98.19 99 TRP A CA 1
ATOM 797 C C . TRP A 1 99 ? -6.280 -3.267 10.516 1.00 98.19 99 TRP A C 1
ATOM 799 O O . TRP A 1 99 ? -5.486 -2.896 9.654 1.00 98.19 99 TRP A O 1
ATOM 809 N N . SER A 1 100 ? -6.480 -4.563 10.771 1.00 98.25 100 SER A N 1
ATOM 810 C CA . SER A 1 100 ? -5.772 -5.622 10.049 1.00 98.25 100 SER A CA 1
ATOM 811 C C . SER A 1 100 ? -6.078 -5.619 8.551 1.00 98.25 100 SER A C 1
ATOM 813 O O . SER A 1 100 ? -5.185 -5.910 7.757 1.00 98.25 100 SER A O 1
ATOM 815 N N . TRP A 1 101 ? -7.309 -5.288 8.158 1.00 97.88 101 TRP A N 1
ATOM 816 C CA . TRP A 1 101 ? -7.679 -5.128 6.754 1.00 97.88 101 TRP A CA 1
ATOM 817 C C . TRP A 1 101 ? -6.960 -3.941 6.105 1.00 97.88 101 TRP A C 1
ATOM 819 O O . TRP A 1 101 ? -6.345 -4.097 5.052 1.00 97.88 101 TRP A O 1
ATOM 829 N N . LEU A 1 102 ? -6.928 -2.787 6.773 1.00 97.56 102 LEU A N 1
ATOM 830 C CA . LEU A 1 102 ? -6.235 -1.602 6.271 1.00 97.56 102 LEU A CA 1
ATOM 831 C C . LEU A 1 102 ? -4.728 -1.846 6.070 1.00 97.56 102 LEU A C 1
ATOM 833 O O . LEU A 1 102 ? -4.166 -1.427 5.062 1.00 97.56 102 LEU A O 1
ATOM 837 N N . LEU A 1 103 ? -4.073 -2.592 6.966 1.00 97.25 103 LEU A N 1
ATOM 838 C CA . LEU A 1 103 ? -2.664 -2.977 6.794 1.00 97.25 103 LEU A CA 1
ATOM 839 C C . LEU A 1 103 ? -2.434 -3.907 5.587 1.00 97.25 103 LEU A C 1
ATOM 841 O O . LEU A 1 103 ? -1.387 -3.835 4.937 1.00 97.25 103 LEU A O 1
ATOM 845 N N . GLN A 1 104 ? -3.403 -4.767 5.258 1.00 97.81 104 GLN A N 1
ATOM 846 C CA . GLN A 1 104 ? -3.339 -5.586 4.042 1.00 97.81 104 GLN A CA 1
ATOM 847 C C . GLN A 1 104 ? -3.467 -4.717 2.790 1.00 97.81 104 GLN A C 1
ATOM 849 O O . GLN A 1 104 ? -2.674 -4.886 1.866 1.00 97.81 104 GLN A O 1
ATOM 854 N N . LEU A 1 105 ? -4.384 -3.744 2.785 1.00 96.50 105 LEU A N 1
ATOM 855 C CA . LEU A 1 105 ? -4.508 -2.778 1.689 1.00 96.50 105 LEU A CA 1
ATOM 856 C C . LEU A 1 105 ? -3.215 -1.983 1.480 1.00 96.50 105 LEU A C 1
ATOM 858 O O . LEU A 1 105 ? -2.771 -1.842 0.344 1.00 96.50 105 LEU A O 1
ATOM 862 N N . MET A 1 106 ? -2.554 -1.553 2.559 1.00 96.06 106 MET A N 1
ATOM 863 C CA . MET A 1 106 ? -1.241 -0.899 2.477 1.00 96.06 106 MET A CA 1
ATOM 864 C C . MET A 1 106 ? -0.168 -1.801 1.867 1.00 96.06 106 MET A C 1
ATOM 866 O O . MET A 1 106 ? 0.623 -1.358 1.038 1.00 96.06 106 MET A O 1
ATOM 870 N N . SER A 1 107 ? -0.169 -3.085 2.226 1.00 95.81 107 SER A N 1
ATOM 871 C CA . SER A 1 107 ? 0.760 -4.055 1.637 1.00 95.81 107 SER A CA 1
ATOM 872 C C . SER A 1 107 ? 0.505 -4.232 0.135 1.00 95.81 107 SER A C 1
ATOM 874 O O . SER A 1 107 ? 1.449 -4.296 -0.653 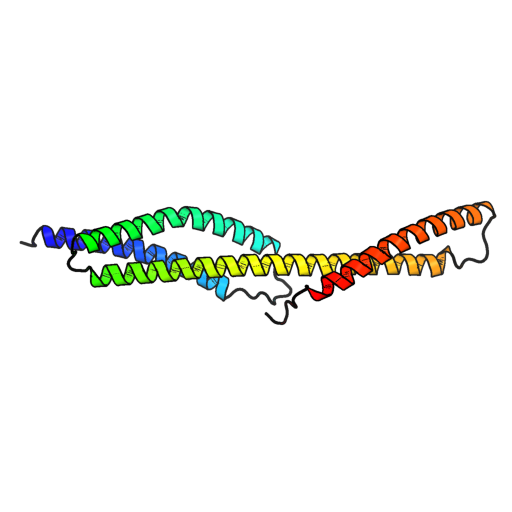1.00 95.81 107 SER A O 1
ATOM 876 N N . CYS A 1 108 ? -0.765 -4.261 -0.283 1.00 94.25 108 CYS A N 1
ATOM 877 C CA . CYS A 1 108 ? -1.134 -4.290 -1.697 1.00 94.25 108 CYS A CA 1
ATOM 878 C C . CYS A 1 108 ? -0.706 -3.008 -2.423 1.00 94.25 108 CYS A C 1
ATOM 880 O O . CYS A 1 108 ? -0.162 -3.093 -3.524 1.00 94.25 108 CYS A O 1
ATOM 882 N N . LEU A 1 109 ? -0.911 -1.834 -1.817 1.00 94.81 109 LEU A N 1
ATOM 883 C CA . LEU A 1 109 ? -0.481 -0.540 -2.351 1.00 94.81 109 LEU A CA 1
ATOM 884 C C . LEU A 1 109 ? 1.032 -0.524 -2.625 1.00 94.81 109 LEU A C 1
ATOM 886 O O . LEU A 1 109 ? 1.450 -0.159 -3.726 1.00 94.81 109 LEU A O 1
ATOM 890 N N . ASP A 1 110 ? 1.839 -0.997 -1.674 1.00 93.94 110 ASP A N 1
ATOM 891 C CA . ASP A 1 110 ? 3.295 -1.112 -1.822 1.00 93.94 110 ASP A CA 1
ATOM 892 C C . ASP A 1 110 ? 3.689 -2.035 -2.978 1.00 93.94 110 ASP A C 1
ATOM 894 O O . ASP A 1 110 ? 4.565 -1.715 -3.791 1.00 93.94 110 ASP A O 1
ATOM 898 N N . GLU A 1 111 ? 3.026 -3.187 -3.086 1.00 91.94 111 GLU A N 1
ATOM 899 C CA . GLU A 1 111 ? 3.297 -4.142 -4.154 1.00 91.94 111 GLU A CA 1
ATOM 900 C C . GLU A 1 111 ? 2.918 -3.567 -5.527 1.00 91.94 111 GLU A C 1
ATOM 902 O O . GLU A 1 111 ? 3.684 -3.663 -6.494 1.00 91.94 111 GLU A O 1
ATOM 907 N N . HIS A 1 112 ? 1.765 -2.902 -5.618 1.00 90.62 112 HIS A N 1
ATOM 908 C CA . HIS A 1 112 ? 1.317 -2.241 -6.836 1.00 90.62 112 HIS A CA 1
ATOM 909 C C . HIS A 1 112 ? 2.268 -1.125 -7.274 1.00 90.62 112 HIS A C 1
ATOM 911 O O . HIS A 1 112 ? 2.628 -1.094 -8.456 1.00 90.62 112 HIS A O 1
ATOM 917 N N . LEU A 1 113 ? 2.731 -0.275 -6.350 1.00 91.25 113 LEU A N 1
ATOM 918 C CA . LEU A 1 113 ? 3.729 0.763 -6.623 1.00 91.25 113 LEU A CA 1
ATOM 919 C C . LEU A 1 113 ? 5.041 0.167 -7.136 1.00 91.25 113 LEU A C 1
ATOM 921 O O . LEU A 1 113 ? 5.566 0.619 -8.154 1.00 91.25 113 LEU A O 1
ATOM 925 N N . LYS A 1 114 ? 5.533 -0.907 -6.508 1.00 89.62 114 LYS A N 1
ATOM 926 C CA . LYS A 1 114 ? 6.739 -1.613 -6.964 1.00 89.62 114 LYS A CA 1
ATOM 927 C C . LYS A 1 114 ? 6.589 -2.121 -8.399 1.00 89.62 114 LYS A C 1
ATOM 929 O O . LYS A 1 114 ? 7.486 -1.931 -9.221 1.00 89.62 114 LYS A O 1
ATOM 934 N N . TYR A 1 115 ? 5.464 -2.752 -8.726 1.00 87.25 115 TYR A N 1
ATOM 935 C CA . TYR A 1 115 ? 5.218 -3.226 -10.088 1.00 87.25 115 TYR A CA 1
ATOM 936 C C . TYR A 1 115 ? 5.063 -2.083 -11.091 1.00 87.25 115 TYR A C 1
ATOM 938 O O . TYR A 1 115 ? 5.562 -2.193 -12.210 1.00 87.25 115 TYR A O 1
ATOM 946 N N . ALA A 1 116 ? 4.397 -0.991 -10.708 1.00 85.75 116 ALA A N 1
ATOM 947 C CA . ALA A 1 116 ? 4.266 0.188 -11.553 1.00 85.75 116 ALA A CA 1
ATOM 948 C C . ALA A 1 116 ? 5.639 0.807 -11.849 1.00 85.75 116 ALA A C 1
ATOM 950 O O . ALA A 1 116 ? 5.945 1.092 -13.007 1.00 85.75 116 ALA A O 1
ATOM 951 N N . PHE A 1 117 ? 6.503 0.925 -10.838 1.00 84.75 117 PHE A N 1
ATOM 952 C CA . PHE A 1 117 ? 7.877 1.389 -11.004 1.00 84.75 117 PHE A CA 1
ATOM 953 C C . PHE A 1 117 ? 8.653 0.520 -12.004 1.00 84.75 117 PHE A C 1
ATOM 955 O O . PHE A 1 117 ? 9.192 1.040 -12.981 1.00 84.75 117 PHE A O 1
ATOM 962 N N . VAL A 1 118 ? 8.642 -0.807 -11.824 1.00 85.31 118 VAL A N 1
ATOM 963 C CA . VAL A 1 118 ? 9.321 -1.749 -12.734 1.00 85.31 118 VAL A CA 1
ATOM 964 C C . VAL A 1 118 ? 8.771 -1.648 -14.159 1.00 85.31 118 VAL A C 1
ATOM 966 O O . VAL A 1 118 ? 9.548 -1.622 -15.115 1.00 85.31 118 VAL A O 1
ATOM 969 N N . TYR A 1 119 ? 7.447 -1.544 -14.310 1.00 86.19 119 TYR A N 1
ATOM 970 C CA . TYR A 1 119 ? 6.788 -1.359 -15.601 1.00 86.19 119 TYR A CA 1
ATOM 971 C C . TYR A 1 119 ? 7.274 -0.077 -16.292 1.00 86.19 119 TYR A C 1
ATOM 973 O O . TYR A 1 119 ? 7.763 -0.127 -17.422 1.00 86.19 119 TYR A O 1
ATOM 981 N N . HIS A 1 120 ? 7.186 1.074 -15.621 1.00 83.50 120 HIS A N 1
ATOM 982 C CA . HIS A 1 120 ? 7.578 2.356 -16.207 1.00 83.50 120 HIS A CA 1
ATOM 983 C C . HIS A 1 120 ? 9.071 2.411 -16.525 1.00 83.50 120 HIS A C 1
ATOM 985 O O . HIS A 1 120 ? 9.441 2.867 -17.607 1.00 83.50 120 HIS A O 1
ATOM 991 N N . GLN A 1 121 ? 9.916 1.895 -15.631 1.00 85.94 121 GLN A N 1
ATOM 992 C CA . GLN A 1 121 ? 11.352 1.803 -15.854 1.00 85.94 121 GLN A CA 1
ATOM 993 C C . GLN A 1 121 ? 11.662 0.973 -17.110 1.00 85.94 121 GLN A C 1
ATOM 995 O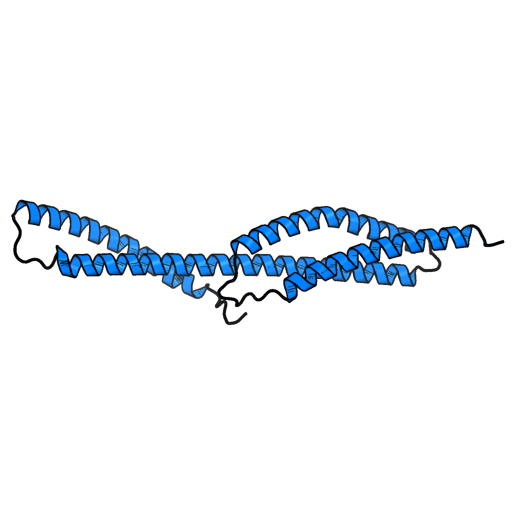 O . GLN A 1 121 ? 12.385 1.438 -17.989 1.00 85.94 121 GLN A O 1
ATOM 1000 N N . PHE A 1 122 ? 11.067 -0.217 -17.238 1.00 88.50 122 PHE A N 1
ATOM 1001 C CA . PHE A 1 122 ? 11.264 -1.082 -18.400 1.00 88.50 122 PHE A CA 1
ATOM 1002 C C . PHE A 1 122 ? 10.863 -0.396 -19.713 1.00 88.50 122 PHE A C 1
ATOM 1004 O O . PHE A 1 122 ? 11.632 -0.395 -20.675 1.00 88.50 122 PHE A O 1
ATOM 1011 N N . PHE A 1 123 ? 9.674 0.211 -19.768 1.00 87.19 123 PHE A N 1
ATOM 1012 C CA . PHE A 1 123 ? 9.194 0.850 -20.996 1.00 87.19 123 PHE A CA 1
ATOM 1013 C C . PHE A 1 123 ? 9.975 2.119 -21.357 1.00 87.19 123 PHE A C 1
ATOM 1015 O O . PHE A 1 123 ? 10.152 2.394 -22.547 1.00 87.19 123 PHE A O 1
ATOM 1022 N N . ASN A 1 124 ? 10.466 2.870 -20.368 1.00 88.81 124 ASN A N 1
ATOM 1023 C CA . ASN A 1 124 ? 11.337 4.019 -20.608 1.00 88.81 124 ASN A CA 1
ATOM 1024 C C . ASN A 1 124 ? 12.680 3.575 -21.196 1.00 88.81 124 ASN A C 1
ATOM 1026 O O . ASN A 1 124 ? 13.047 4.047 -22.270 1.00 88.81 124 ASN A O 1
ATOM 1030 N N . GLU A 1 125 ? 13.352 2.605 -20.575 1.00 89.00 125 GLU A N 1
ATOM 1031 C CA . GLU A 1 125 ? 14.626 2.069 -21.071 1.00 89.00 125 GLU A CA 1
ATOM 1032 C C . GLU A 1 125 ? 14.480 1.434 -22.467 1.00 89.00 125 GLU A C 1
ATOM 1034 O O . GLU A 1 125 ? 15.307 1.653 -23.354 1.00 89.00 125 GLU A O 1
ATOM 1039 N N . ALA A 1 126 ? 13.389 0.701 -22.717 1.00 90.56 126 ALA A N 1
ATOM 1040 C CA . ALA A 1 126 ? 13.100 0.143 -24.036 1.00 90.56 126 ALA A CA 1
ATOM 1041 C C . ALA A 1 126 ? 12.895 1.240 -25.096 1.00 90.56 126 ALA A C 1
ATOM 1043 O O . ALA A 1 126 ? 13.372 1.113 -26.228 1.00 90.56 126 ALA A O 1
ATOM 1044 N N . LYS A 1 127 ? 12.217 2.340 -24.742 1.00 91.81 127 LYS A N 1
ATOM 1045 C CA . LYS A 1 127 ? 12.009 3.492 -25.632 1.00 91.81 127 LYS A CA 1
ATOM 1046 C C . LYS A 1 127 ? 13.309 4.247 -25.906 1.00 91.81 127 LYS A C 1
ATOM 1048 O O . LYS A 1 127 ? 13.531 4.672 -27.043 1.00 91.81 127 LYS A O 1
ATOM 1053 N N . GLU A 1 128 ? 14.160 4.412 -24.901 1.00 91.12 128 GLU A N 1
ATOM 1054 C CA . GLU A 1 128 ? 15.493 5.004 -25.045 1.00 91.12 128 GLU A CA 1
ATOM 1055 C C . GLU A 1 128 ? 16.360 4.157 -25.976 1.00 91.12 128 GLU A C 1
ATOM 1057 O O . GLU A 1 128 ? 16.869 4.674 -26.971 1.00 91.12 128 GLU A O 1
ATOM 1062 N N . CYS A 1 129 ? 16.416 2.842 -25.745 1.00 90.12 129 CYS A N 1
ATOM 1063 C CA . CYS A 1 129 ? 17.125 1.902 -26.608 1.00 90.12 129 CYS A CA 1
ATOM 1064 C C . CYS A 1 129 ? 16.605 1.946 -28.054 1.00 90.12 129 CYS A C 1
ATOM 1066 O O . CYS A 1 129 ? 17.389 2.060 -28.996 1.00 90.12 129 CYS A O 1
ATOM 1068 N N . GLN A 1 130 ? 15.282 1.948 -28.253 1.00 90.88 130 GLN A N 1
ATOM 1069 C CA . GLN A 1 130 ? 14.688 2.066 -29.585 1.00 90.88 130 GLN A CA 1
ATOM 1070 C C . GLN A 1 130 ? 15.045 3.396 -30.266 1.00 90.88 130 GLN A C 1
ATOM 1072 O O . GLN A 1 130 ? 15.286 3.434 -31.475 1.00 90.88 130 GLN A O 1
ATOM 1077 N N . THR A 1 131 ? 15.057 4.495 -29.512 1.00 93.38 131 THR A N 1
ATOM 1078 C CA . THR A 1 131 ? 15.409 5.822 -30.033 1.00 93.38 131 THR A CA 1
ATOM 1079 C C . THR A 1 131 ? 16.876 5.868 -30.443 1.00 93.38 131 THR A C 1
ATOM 1081 O O . THR A 1 131 ? 17.182 6.341 -31.537 1.00 93.38 131 THR A O 1
ATOM 1084 N N . TRP A 1 132 ? 17.767 5.318 -29.617 1.00 89.88 132 TRP A N 1
ATOM 1085 C CA . TRP A 1 132 ? 19.190 5.213 -29.920 1.00 89.88 132 TRP A CA 1
ATOM 1086 C C . TRP A 1 132 ? 19.443 4.354 -31.169 1.00 89.88 132 TRP A C 1
ATOM 1088 O O . TRP A 1 132 ? 20.108 4.810 -32.098 1.00 89.88 132 TRP A O 1
ATOM 1098 N N . LEU A 1 133 ? 18.821 3.173 -31.274 1.00 88.81 133 LEU A N 1
ATOM 1099 C CA . LEU A 1 133 ? 18.945 2.306 -32.455 1.00 88.81 133 LEU A CA 1
ATOM 1100 C C . LEU A 1 133 ? 18.518 3.018 -33.748 1.00 88.81 133 LEU A C 1
ATOM 1102 O O . LEU A 1 133 ? 19.216 2.928 -34.757 1.00 88.81 133 LEU A O 1
ATOM 1106 N N . LYS A 1 134 ? 17.425 3.792 -33.712 1.00 91.12 134 LYS A N 1
ATOM 1107 C CA . LYS A 1 134 ? 16.981 4.608 -34.857 1.00 91.12 134 LYS A CA 1
ATOM 1108 C C . LYS A 1 134 ? 17.990 5.694 -35.237 1.00 91.12 134 LYS A C 1
ATOM 1110 O O . LYS A 1 134 ? 18.151 5.992 -36.419 1.00 91.12 134 LYS A O 1
ATOM 1115 N N . GLN A 1 135 ? 18.665 6.305 -34.263 1.00 89.62 135 GLN A N 1
ATOM 1116 C CA . GLN A 1 135 ? 19.723 7.285 -34.537 1.00 89.62 135 GLN A CA 1
ATOM 1117 C C . GLN A 1 135 ? 20.925 6.625 -35.220 1.00 89.62 135 GLN A C 1
ATOM 1119 O O . GLN A 1 135 ? 21.479 7.198 -36.160 1.00 89.62 135 GLN A O 1
ATOM 1124 N N . ILE A 1 136 ? 21.298 5.415 -34.795 1.00 87.06 136 ILE A N 1
ATOM 1125 C CA . ILE A 1 136 ? 22.384 4.656 -35.420 1.00 87.06 136 ILE A CA 1
ATOM 1126 C C . ILE A 1 136 ? 22.027 4.249 -36.849 1.00 87.06 136 ILE A C 1
ATOM 1128 O O . ILE A 1 136 ? 22.817 4.491 -37.761 1.00 87.06 136 ILE A O 1
ATOM 1132 N N . GLU A 1 137 ? 20.830 3.706 -37.067 1.00 88.00 137 GLU A N 1
ATOM 1133 C CA . GLU A 1 137 ? 20.329 3.365 -38.404 1.00 88.00 137 GLU A CA 1
ATOM 1134 C C . GLU A 1 137 ? 20.373 4.584 -39.339 1.00 88.00 137 GLU A C 1
ATOM 1136 O O . GLU A 1 137 ? 20.884 4.503 -40.459 1.00 88.00 137 GLU A O 1
ATOM 1141 N N . ASN A 1 138 ? 19.937 5.749 -38.849 1.00 89.38 138 ASN A N 1
ATOM 1142 C CA . ASN A 1 138 ? 20.011 6.993 -39.605 1.00 89.38 138 ASN A CA 1
ATOM 1143 C C . ASN A 1 138 ? 21.465 7.355 -39.959 1.00 89.38 138 ASN A C 1
ATOM 1145 O O . ASN A 1 138 ? 21.764 7.565 -41.136 1.00 89.38 138 ASN A O 1
ATOM 1149 N N . ARG A 1 139 ? 22.395 7.349 -38.992 1.00 84.81 139 ARG A N 1
ATOM 1150 C CA . ARG A 1 139 ? 23.824 7.638 -39.237 1.00 84.81 139 ARG A CA 1
ATOM 1151 C C . ARG A 1 139 ? 24.452 6.681 -40.255 1.00 84.81 139 ARG A C 1
ATOM 1153 O O . ARG A 1 139 ? 25.191 7.134 -41.128 1.00 84.81 139 ARG A O 1
ATOM 1160 N N . LEU A 1 140 ? 24.144 5.384 -40.172 1.00 84.81 140 LEU A N 1
ATOM 1161 C CA . LEU A 1 140 ? 24.576 4.365 -41.140 1.00 84.81 140 LEU A CA 1
ATOM 1162 C C . LEU A 1 140 ? 24.051 4.665 -42.546 1.00 84.81 140 LEU A C 1
ATOM 1164 O O . LEU A 1 140 ? 24.815 4.629 -43.508 1.00 84.81 140 LEU A O 1
ATOM 1168 N N . SER A 1 141 ? 22.775 5.031 -42.658 1.00 85.44 141 SER A N 1
ATOM 1169 C CA . SER A 1 141 ? 22.140 5.326 -43.945 1.00 85.44 141 SER A CA 1
ATOM 1170 C C . SER A 1 141 ? 22.571 6.657 -44.574 1.00 85.44 141 SER A C 1
ATOM 1172 O O . SER A 1 141 ? 22.484 6.795 -45.793 1.00 85.44 141 SER A O 1
ATOM 1174 N N . THR A 1 142 ? 23.045 7.625 -43.782 1.00 85.06 142 THR A N 1
ATOM 1175 C CA . THR A 1 142 ? 23.341 8.995 -44.241 1.00 85.06 142 THR A CA 1
ATOM 1176 C C . THR A 1 142 ? 24.831 9.308 -44.267 1.00 85.06 142 THR A C 1
ATOM 1178 O O . THR A 1 142 ? 25.369 9.638 -45.318 1.00 85.06 142 THR A O 1
ATOM 1181 N N . THR A 1 143 ? 25.510 9.222 -43.126 1.00 80.69 143 THR A N 1
ATOM 1182 C CA . THR A 1 143 ? 26.909 9.636 -42.975 1.00 80.69 143 THR A CA 1
ATOM 1183 C C . THR A 1 143 ? 27.863 8.584 -43.530 1.00 80.69 143 THR A C 1
ATOM 1185 O O . THR A 1 143 ? 28.784 8.930 -44.269 1.00 80.69 143 THR A O 1
ATOM 1188 N N . TYR A 1 144 ? 27.623 7.308 -43.219 1.00 75.50 144 TYR A N 1
ATOM 1189 C CA . TYR A 1 144 ? 28.518 6.205 -43.593 1.00 75.50 144 TYR A CA 1
ATOM 1190 C C . TYR A 1 144 ? 28.245 5.624 -44.991 1.00 75.50 144 TYR A C 1
ATOM 1192 O O . TYR A 1 144 ? 29.071 4.885 -45.516 1.00 75.50 144 TYR A O 1
ATOM 1200 N N . SER A 1 145 ? 27.127 5.980 -45.631 1.00 77.75 145 SER A N 1
ATOM 1201 C CA . SER A 1 145 ? 26.788 5.553 -47.000 1.00 77.75 145 SER A CA 1
ATOM 1202 C C . SER A 1 145 ? 27.386 6.450 -48.097 1.00 77.75 145 SER A C 1
ATOM 1204 O O . SER A 1 145 ? 27.239 6.170 -49.290 1.00 77.75 145 SER A O 1
ATOM 1206 N N . ARG A 1 146 ? 28.060 7.545 -47.714 1.00 79.81 146 ARG A N 1
ATOM 1207 C CA . ARG A 1 146 ? 28.645 8.519 -48.645 1.00 79.81 146 ARG A CA 1
ATOM 1208 C C . ARG A 1 146 ? 29.836 7.913 -49.383 1.00 79.81 146 ARG A C 1
ATOM 1210 O O . ARG A 1 146 ? 30.761 7.402 -48.768 1.00 79.81 146 ARG A O 1
ATOM 1217 N N . GLN A 1 147 ? 29.844 8.052 -50.707 1.00 74.50 147 GLN A N 1
ATOM 1218 C CA . GLN A 1 147 ? 30.915 7.528 -51.566 1.00 74.50 147 GLN A CA 1
ATOM 1219 C C . GLN A 1 147 ? 32.068 8.521 -51.790 1.00 74.50 147 GLN A C 1
ATOM 1221 O O . GLN A 1 147 ? 33.146 8.116 -52.208 1.00 74.50 147 GLN A O 1
ATOM 1226 N N . ASN A 1 148 ? 31.853 9.808 -51.489 1.00 80.56 148 ASN A N 1
ATOM 1227 C CA . ASN A 1 148 ? 32.831 10.877 -51.698 1.00 80.56 148 ASN A CA 1
ATOM 1228 C C . ASN A 1 148 ? 33.187 11.547 -50.362 1.00 80.56 148 ASN A C 1
ATOM 1230 O O . ASN A 1 148 ? 32.333 12.200 -49.749 1.00 80.56 148 ASN A O 1
ATOM 1234 N N . PHE A 1 149 ? 34.444 11.403 -49.949 1.00 82.06 149 PHE A N 1
ATOM 1235 C CA . PHE A 1 149 ? 35.044 12.010 -48.758 1.00 82.06 149 PHE A CA 1
ATOM 1236 C C . PHE A 1 149 ? 36.541 12.256 -48.995 1.00 82.06 149 PHE A C 1
ATOM 1238 O O . PHE A 1 149 ? 37.159 11.591 -49.831 1.00 82.06 149 PHE A O 1
ATOM 1245 N N . SER A 1 150 ? 37.127 13.221 -48.284 1.00 87.12 150 SER A N 1
ATOM 1246 C CA . SER A 1 150 ? 38.587 13.388 -48.256 1.00 87.12 150 SER A CA 1
ATOM 1247 C C . SER A 1 150 ? 39.258 12.278 -47.432 1.00 87.12 150 SER A C 1
ATOM 1249 O O . SER A 1 150 ? 38.598 11.577 -46.665 1.00 87.12 150 SER A O 1
ATOM 1251 N N . ILE A 1 151 ? 40.579 12.114 -47.559 1.00 83.75 151 ILE A N 1
ATOM 1252 C CA . ILE A 1 151 ? 41.336 11.118 -46.776 1.00 83.75 151 ILE A CA 1
ATOM 1253 C C . ILE A 1 151 ? 41.175 11.374 -45.266 1.00 83.75 151 ILE A C 1
ATOM 1255 O O . ILE A 1 151 ? 40.837 10.451 -44.529 1.00 83.75 151 ILE A O 1
ATOM 1259 N N . ASP A 1 152 ? 41.305 12.631 -44.827 1.00 87.81 152 ASP A N 1
ATOM 1260 C CA . ASP A 1 152 ? 41.141 13.019 -43.418 1.00 87.81 152 ASP A CA 1
ATOM 1261 C C . ASP A 1 152 ? 39.718 12.746 -42.894 1.00 87.81 152 ASP A C 1
ATOM 1263 O O . ASP A 1 152 ? 39.528 12.308 -41.756 1.00 87.81 152 ASP A O 1
ATOM 1267 N N . GLU A 1 153 ? 38.694 12.977 -43.726 1.00 85.81 153 GLU A N 1
ATOM 1268 C CA . GLU A 1 153 ? 37.304 12.657 -43.388 1.00 85.81 153 GLU A CA 1
ATOM 1269 C C . GLU A 1 153 ? 37.083 11.145 -43.279 1.00 85.81 153 GLU A C 1
ATOM 1271 O O . GLU A 1 153 ? 36.406 10.700 -42.352 1.00 85.81 153 GLU A O 1
ATOM 1276 N N . GLY A 1 154 ? 37.674 10.357 -44.182 1.00 84.56 154 GLY A N 1
ATOM 1277 C CA . GLY A 1 154 ? 37.612 8.897 -44.155 1.00 84.56 154 GLY A CA 1
ATOM 1278 C C . GLY A 1 154 ? 38.258 8.307 -42.900 1.00 84.56 154 GLY A C 1
ATOM 1279 O O . GLY A 1 154 ? 37.665 7.449 -42.246 1.00 84.56 154 GLY A O 1
ATOM 1280 N N . GLU A 1 155 ? 39.434 8.802 -42.504 1.00 86.06 155 GLU A N 1
ATOM 1281 C CA . GLU A 1 155 ? 40.096 8.378 -41.265 1.00 86.06 155 GLU A CA 1
ATOM 1282 C C . GLU A 1 155 ? 39.286 8.722 -40.011 1.00 86.06 155 GLU A C 1
ATOM 1284 O O . GLU A 1 155 ? 39.201 7.907 -39.086 1.00 86.06 155 GLU A O 1
ATOM 1289 N N . ARG A 1 156 ? 38.665 9.909 -39.972 1.00 88.25 156 ARG A N 1
ATOM 1290 C CA . ARG A 1 156 ? 37.768 10.294 -38.874 1.00 88.25 156 ARG A CA 1
ATOM 1291 C C . ARG A 1 156 ? 36.543 9.382 -38.816 1.00 88.25 156 ARG A C 1
ATOM 1293 O O . ARG A 1 156 ? 36.232 8.865 -37.747 1.00 88.25 156 ARG A O 1
ATOM 1300 N N . LEU A 1 157 ? 35.885 9.147 -39.952 1.00 86.81 157 LEU A N 1
ATOM 1301 C CA . LEU A 1 157 ? 34.711 8.273 -40.034 1.00 86.81 157 LEU A CA 1
ATOM 1302 C C . LEU A 1 157 ? 35.036 6.839 -39.603 1.00 86.81 157 LEU A C 1
ATOM 1304 O O . LEU A 1 157 ? 34.232 6.228 -38.906 1.00 86.81 157 LEU A O 1
ATOM 1308 N N . MET A 1 158 ? 36.217 6.317 -39.951 1.00 85.50 158 MET A N 1
ATOM 1309 C CA . MET A 1 158 ? 36.657 4.997 -39.488 1.00 85.50 158 MET A CA 1
ATOM 1310 C C . MET A 1 158 ? 36.803 4.924 -37.965 1.00 85.50 158 MET A C 1
ATOM 1312 O O . MET A 1 158 ? 36.373 3.931 -37.378 1.00 85.50 158 MET A O 1
ATOM 1316 N N . ARG A 1 159 ? 37.364 5.956 -37.316 1.00 87.12 159 ARG A N 1
ATOM 1317 C CA . ARG A 1 159 ? 37.434 6.016 -35.844 1.00 87.12 159 ARG A CA 1
ATOM 1318 C C . ARG A 1 159 ? 36.037 6.052 -35.227 1.00 87.12 159 ARG A C 1
ATOM 1320 O O . ARG A 1 159 ? 35.731 5.224 -34.380 1.00 87.12 159 ARG A O 1
ATOM 1327 N N . GLU A 1 160 ? 35.155 6.907 -35.743 1.00 88.19 160 GLU A N 1
ATOM 1328 C CA . GLU A 1 160 ? 33.767 6.979 -35.268 1.00 88.19 160 GLU A CA 1
ATOM 1329 C C . GLU A 1 160 ? 32.999 5.656 -35.461 1.00 88.19 160 GLU A C 1
ATOM 1331 O O . GLU A 1 160 ? 32.155 5.317 -34.636 1.00 88.19 160 GLU A O 1
ATOM 1336 N N . MET A 1 161 ? 33.268 4.890 -36.528 1.00 84.94 161 MET A N 1
ATOM 1337 C CA . MET A 1 161 ? 32.673 3.556 -36.716 1.00 84.94 161 MET A CA 1
ATOM 1338 C C . MET A 1 161 ? 33.196 2.530 -35.705 1.00 84.94 161 MET A C 1
ATOM 1340 O O . MET A 1 161 ? 32.452 1.625 -35.327 1.00 84.94 161 MET A O 1
ATOM 1344 N N . GLN A 1 162 ? 34.460 2.636 -35.286 1.00 87.00 162 GLN A N 1
ATOM 1345 C CA . GLN A 1 162 ? 35.015 1.770 -34.244 1.00 87.00 162 GLN A CA 1
ATOM 1346 C C . GLN A 1 162 ? 34.367 2.066 -32.890 1.00 87.00 162 GLN A C 1
ATOM 1348 O O . GLN A 1 162 ? 33.907 1.128 -32.242 1.00 87.00 162 GLN A O 1
ATOM 1353 N N . ASP A 1 163 ? 34.229 3.344 -32.532 1.00 87.62 163 ASP A N 1
ATOM 1354 C CA . ASP A 1 163 ? 33.527 3.762 -31.312 1.00 87.62 163 ASP A CA 1
ATOM 1355 C C . ASP A 1 163 ? 32.062 3.296 -31.337 1.00 87.62 163 ASP A C 1
ATOM 1357 O O . ASP A 1 163 ? 31.564 2.695 -30.386 1.00 87.62 163 ASP A O 1
ATOM 1361 N N . LEU A 1 164 ? 31.388 3.467 -32.481 1.00 86.00 164 LEU A N 1
ATOM 1362 C CA . LEU A 1 164 ? 30.010 3.019 -32.678 1.00 86.00 164 LEU A CA 1
ATOM 1363 C C . LEU A 1 164 ? 29.846 1.501 -32.503 1.00 86.00 164 LEU A C 1
ATOM 1365 O O . LEU A 1 164 ? 28.837 1.040 -31.971 1.00 86.00 164 LEU A O 1
ATOM 1369 N N . ARG A 1 165 ? 30.813 0.703 -32.965 1.00 85.50 165 ARG A N 1
ATOM 1370 C CA . ARG A 1 165 ? 30.797 -0.757 -32.786 1.00 85.50 165 ARG A CA 1
ATOM 1371 C C . ARG A 1 165 ? 30.878 -1.128 -31.304 1.00 85.50 165 ARG A C 1
ATOM 1373 O O . ARG A 1 165 ? 30.196 -2.059 -30.873 1.00 85.50 165 ARG A O 1
ATOM 1380 N N . ASP A 1 166 ? 31.689 -0.415 -30.537 1.00 86.75 166 ASP A N 1
ATOM 1381 C CA . ASP A 1 166 ? 31.846 -0.673 -29.110 1.00 86.75 166 ASP A CA 1
ATOM 1382 C C . ASP A 1 166 ? 30.574 -0.246 -28.342 1.00 86.75 166 ASP A C 1
ATOM 1384 O O . ASP A 1 166 ? 30.091 -0.990 -27.483 1.00 86.75 166 ASP A O 1
ATOM 1388 N N . GLU A 1 167 ? 29.928 0.859 -28.739 1.00 86.19 167 GLU A N 1
ATOM 1389 C CA . GLU A 1 167 ? 28.593 1.242 -28.246 1.00 86.19 167 GLU A CA 1
ATOM 1390 C C . GLU A 1 167 ? 27.506 0.208 -28.602 1.00 86.19 167 GLU A C 1
ATOM 1392 O O . GLU A 1 167 ? 26.674 -0.135 -27.760 1.00 86.19 167 GLU A O 1
ATOM 1397 N N . LEU A 1 168 ? 27.519 -0.349 -29.821 1.00 86.44 168 LEU A N 1
ATOM 1398 C CA . LEU A 1 168 ? 26.599 -1.420 -30.235 1.00 86.44 168 LEU A CA 1
ATOM 1399 C C . LEU A 1 168 ? 26.745 -2.674 -29.368 1.00 86.44 168 LEU A C 1
ATOM 1401 O O . LEU A 1 168 ? 25.742 -3.306 -29.033 1.00 86.44 168 LEU A O 1
ATOM 1405 N N . SER A 1 169 ? 27.970 -3.014 -28.964 1.00 87.50 169 SER A N 1
ATOM 1406 C CA . SER A 1 169 ? 28.220 -4.107 -28.020 1.00 87.50 169 SER A CA 1
ATOM 1407 C C . SER A 1 169 ? 27.573 -3.832 -26.657 1.00 87.50 169 SER A C 1
ATOM 1409 O O . SER A 1 169 ? 26.891 -4.696 -26.103 1.00 87.50 169 SER A O 1
ATOM 1411 N N . HIS A 1 170 ? 27.702 -2.605 -26.142 1.00 86.31 170 HIS A N 1
ATOM 1412 C CA . HIS A 1 170 ? 27.044 -2.202 -24.900 1.00 86.31 170 HIS A CA 1
ATOM 1413 C C . HIS A 1 170 ? 25.512 -2.299 -24.998 1.00 86.31 170 HIS A C 1
ATOM 1415 O O . HIS A 1 170 ? 24.882 -2.936 -24.153 1.00 86.31 170 HIS A O 1
ATOM 1421 N N . TYR A 1 171 ? 24.907 -1.747 -26.052 1.00 85.19 171 TYR A N 1
ATOM 1422 C CA . TYR A 1 171 ? 23.454 -1.796 -26.232 1.00 85.19 171 TYR A CA 1
ATOM 1423 C C . TYR A 1 171 ? 22.918 -3.207 -26.492 1.00 85.19 171 TYR A C 1
ATOM 1425 O O . TYR A 1 171 ? 21.798 -3.505 -26.088 1.00 85.19 171 TYR A O 1
ATOM 1433 N N . SER A 1 172 ? 23.709 -4.108 -27.081 1.00 87.81 172 SER A N 1
ATOM 1434 C CA . SER A 1 172 ? 23.360 -5.534 -27.169 1.00 87.81 172 SER A CA 1
ATOM 1435 C C . SER A 1 172 ? 23.145 -6.153 -25.779 1.00 87.81 172 SER A C 1
ATOM 1437 O O . SER A 1 172 ? 22.181 -6.894 -25.556 1.00 87.81 172 SER A O 1
ATOM 1439 N N . ASN A 1 173 ? 23.986 -5.787 -24.804 1.00 88.38 173 ASN A N 1
ATOM 1440 C CA . ASN A 1 173 ? 23.821 -6.221 -23.414 1.00 88.38 173 ASN A CA 1
ATOM 1441 C C . ASN A 1 173 ? 22.574 -5.597 -22.771 1.00 88.38 173 ASN A C 1
ATOM 1443 O O . ASN A 1 173 ? 21.830 -6.297 -22.085 1.00 88.38 173 ASN A O 1
ATOM 1447 N N . VAL A 1 174 ? 22.303 -4.312 -23.033 1.00 87.62 174 VAL A N 1
ATOM 1448 C CA . VAL A 1 174 ? 21.083 -3.629 -22.560 1.00 87.62 174 VAL A CA 1
ATOM 1449 C C . VAL A 1 174 ? 19.828 -4.311 -23.109 1.00 87.62 174 VAL A C 1
ATOM 1451 O O . VAL A 1 174 ? 18.929 -4.644 -22.342 1.00 87.62 174 VAL A O 1
ATOM 1454 N N . VAL A 1 175 ? 19.778 -4.599 -24.413 1.00 88.75 175 VAL A N 1
ATOM 1455 C CA . VAL A 1 175 ? 18.660 -5.321 -25.045 1.00 88.75 175 VAL A CA 1
ATOM 1456 C C . VAL A 1 175 ? 18.493 -6.712 -24.440 1.00 88.75 175 VAL A C 1
ATOM 1458 O O . VAL A 1 175 ? 17.370 -7.118 -24.151 1.00 88.75 175 VAL A O 1
ATOM 1461 N N . SER A 1 176 ? 19.591 -7.429 -24.197 1.00 90.69 176 SER A N 1
ATOM 1462 C CA . SER A 1 176 ? 19.549 -8.749 -23.558 1.00 90.69 176 SER A CA 1
ATOM 1463 C C . SER A 1 176 ? 18.954 -8.676 -22.146 1.00 90.69 176 SER A C 1
ATOM 1465 O O . SER A 1 176 ? 18.075 -9.469 -21.809 1.00 90.69 176 SER A O 1
ATOM 1467 N N . SER A 1 177 ? 19.355 -7.675 -21.356 1.00 89.88 177 SER A N 1
ATOM 1468 C CA . SER A 1 177 ? 18.791 -7.422 -20.024 1.00 89.88 177 SER A CA 1
ATOM 1469 C C . SER A 1 177 ? 17.311 -7.028 -20.080 1.00 89.88 177 SER A C 1
ATOM 1471 O O . SER A 1 177 ? 16.514 -7.512 -19.276 1.00 89.88 177 SER A O 1
ATOM 1473 N N . LEU A 1 178 ? 16.906 -6.204 -21.053 1.00 89.88 178 LEU A N 1
ATOM 1474 C CA . LEU A 1 178 ? 15.500 -5.861 -21.271 1.00 89.88 178 LEU A CA 1
ATOM 1475 C C . LEU A 1 178 ? 14.675 -7.108 -21.617 1.00 89.88 178 LEU A C 1
ATOM 1477 O O . LEU A 1 178 ? 13.604 -7.306 -21.053 1.00 89.88 178 LEU A O 1
ATOM 1481 N N . ILE A 1 179 ? 15.171 -7.992 -22.487 1.00 89.69 179 ILE A N 1
ATOM 1482 C CA . ILE A 1 179 ? 14.483 -9.249 -22.820 1.00 89.69 179 ILE A CA 1
ATOM 1483 C C . ILE A 1 179 ? 14.295 -10.115 -21.572 1.00 89.69 179 ILE A C 1
ATOM 1485 O O . ILE A 1 179 ? 13.216 -10.675 -21.377 1.00 89.69 179 ILE A O 1
ATOM 1489 N N . GLU A 1 180 ? 15.309 -10.214 -20.715 1.00 89.75 180 GLU A N 1
ATOM 1490 C CA . GLU A 1 180 ? 15.201 -10.954 -19.459 1.00 89.75 180 GLU A CA 1
ATOM 1491 C C . GLU A 1 180 ? 14.137 -10.344 -18.538 1.00 89.75 180 GLU A C 1
ATOM 1493 O O . GLU A 1 180 ? 13.178 -11.029 -18.186 1.00 89.75 180 GLU A O 1
ATOM 1498 N N . ARG A 1 181 ? 14.234 -9.038 -18.260 1.00 87.06 181 ARG A N 1
ATOM 1499 C CA . ARG A 1 181 ? 13.301 -8.304 -17.388 1.00 87.06 181 ARG A CA 1
ATOM 1500 C C . ARG A 1 181 ? 11.874 -8.271 -17.916 1.00 87.06 181 ARG A C 1
ATOM 1502 O O . ARG A 1 181 ? 10.942 -8.214 -17.123 1.00 87.06 181 ARG A O 1
ATOM 1509 N N . SER A 1 182 ? 11.677 -8.332 -19.233 1.00 87.00 182 SER A N 1
ATOM 1510 C CA . SER A 1 182 ? 10.341 -8.319 -19.843 1.00 87.00 182 SER A CA 1
ATOM 1511 C C . SER A 1 182 ? 9.447 -9.470 -19.366 1.00 87.00 182 SER A C 1
ATOM 1513 O O . SER A 1 182 ? 8.226 -9.332 -19.377 1.00 87.00 182 SER A O 1
ATOM 1515 N N . LYS A 1 183 ? 10.045 -10.579 -18.907 1.00 84.88 183 LYS A N 1
ATOM 1516 C CA . LYS A 1 183 ? 9.329 -11.740 -18.359 1.00 84.88 183 LYS A CA 1
ATOM 1517 C C . LYS A 1 183 ? 8.679 -11.452 -17.004 1.00 84.88 183 LYS A C 1
ATOM 1519 O O . LYS A 1 183 ? 7.689 -12.096 -16.674 1.00 84.88 183 LYS A O 1
ATOM 1524 N N . ASP A 1 184 ? 9.207 -10.474 -16.272 1.00 81.62 184 ASP A N 1
ATOM 1525 C CA . ASP A 1 184 ? 8.765 -10.109 -14.924 1.00 81.62 184 ASP A CA 1
ATOM 1526 C C . ASP A 1 184 ? 7.862 -8.860 -14.917 1.00 81.62 184 ASP A C 1
ATOM 1528 O O . ASP A 1 184 ? 7.324 -8.470 -13.879 1.00 81.62 184 ASP A O 1
ATOM 1532 N N . VAL A 1 185 ? 7.672 -8.210 -16.074 1.00 81.75 185 VAL A N 1
ATOM 1533 C CA . VAL A 1 185 ? 6.817 -7.023 -16.197 1.00 81.75 185 VAL A CA 1
ATOM 1534 C C . VAL A 1 185 ? 5.351 -7.445 -16.235 1.00 81.75 185 VAL A C 1
ATOM 1536 O O . VAL A 1 185 ? 4.851 -7.965 -17.233 1.00 81.75 185 VAL A O 1
ATOM 1539 N N . VAL A 1 186 ? 4.630 -7.173 -15.148 1.00 76.25 186 VAL A N 1
ATOM 1540 C CA . VAL A 1 186 ? 3.202 -7.494 -15.043 1.00 76.25 186 VAL A CA 1
ATOM 1541 C C . VAL A 1 186 ? 2.372 -6.512 -15.892 1.00 76.25 186 VAL A C 1
ATOM 1543 O O . VAL A 1 186 ? 2.544 -5.296 -15.760 1.00 76.25 186 VAL A O 1
ATOM 1546 N N . PRO A 1 187 ? 1.437 -6.986 -16.740 1.00 68.19 187 PRO A N 1
ATOM 1547 C CA . PRO A 1 187 ? 0.573 -6.105 -17.519 1.00 68.19 187 PRO A CA 1
ATOM 1548 C C . PRO A 1 187 ? -0.361 -5.274 -16.626 1.00 68.19 187 PRO A C 1
ATOM 1550 O O . PRO A 1 187 ? -1.232 -5.820 -15.954 1.00 68.19 187 PRO A O 1
ATOM 1553 N N . LEU A 1 188 ? -0.256 -3.942 -16.690 1.00 65.38 188 LEU A N 1
ATOM 1554 C CA . LEU A 1 188 ? -1.152 -3.035 -15.950 1.00 65.38 188 LEU A CA 1
ATOM 1555 C C . LEU A 1 188 ? -2.627 -3.147 -16.381 1.00 65.38 188 LEU A C 1
ATOM 1557 O O . LEU A 1 188 ? -3.519 -2.919 -15.581 1.00 65.38 188 LEU A O 1
ATOM 1561 N N . LYS A 1 189 ? -2.900 -3.540 -17.635 1.00 55.38 189 LYS A N 1
ATOM 1562 C CA . LYS A 1 189 ? -4.266 -3.647 -18.191 1.00 55.38 189 LYS A CA 1
ATOM 1563 C C . LYS A 1 189 ? -5.085 -4.844 -17.690 1.00 55.38 189 LYS A C 1
ATOM 1565 O O . LYS A 1 189 ? -6.245 -4.959 -18.065 1.00 55.38 189 LYS A O 1
ATOM 1570 N N . GLN A 1 190 ? -4.472 -5.779 -16.968 1.00 53.84 190 GLN A N 1
ATOM 1571 C CA . GLN A 1 190 ? -5.146 -6.979 -16.455 1.00 53.84 190 GLN A CA 1
ATOM 1572 C C . GLN A 1 190 ? -5.444 -6.881 -14.950 1.00 53.84 190 GLN A C 1
ATOM 1574 O O . GLN A 1 190 ? -5.774 -7.896 -14.342 1.00 53.84 190 GLN A O 1
ATOM 1579 N N . ARG A 1 191 ? -5.285 -5.688 -14.366 1.00 57.94 191 ARG A N 1
ATOM 1580 C CA . ARG A 1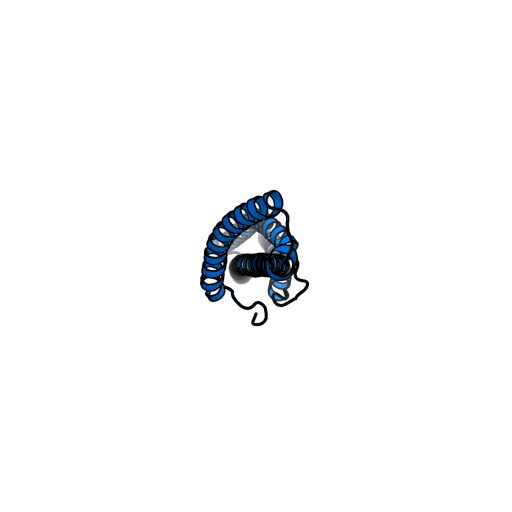 191 ? -5.500 -5.387 -12.950 1.00 57.94 191 ARG A CA 1
ATOM 1581 C C . ARG A 1 191 ? -6.785 -4.604 -12.763 1.00 57.94 191 ARG A C 1
ATOM 1583 O O . ARG A 1 191 ? -7.049 -3.746 -13.634 1.00 57.94 191 ARG A O 1
#

Sequence (191 aa):
VLSTKRVSDLDTLLDFIQSATSELIWMNEKEEIEVSRDWSSKTLNISEIEEYQRALTIELEKREVHFNAVQDRGESLVLQKHPASKCIEAYLAAMQTQWSWLLQLMSCLDEHLKYAFVYHQFFNEAKECQTWLKQIENRLSTTYSRQNFSIDEGERLMREMQDLRDELSHYSNVVSSLIERSKDVVPLKQR

Radius of gyration: 31.21 Å; chains: 1; bounding box: 73×25×94 Å

InterPro domains:
  IPR002017 Spectrin repeat [PF00435] (15-106)
  IPR018159 Spectrin/alpha-actinin [SM00150] (14-114)
  IPR018159 Spectrin/alpha-actinin [cd00176] (13-190)
  IPR043197 Plakin [PTHR23169] (3-191)

Secondary structure (DSSP, 8-state):
---HHHHHHHHHHHHHHHHHHHHHHHHHHHHHHHHT--TT-TT--HHHHHHHHHHHHHHHHHHHHHHHHHHHHHHHHHHTT-TTHHHHHHHHHHHHHHHHHHHHHHHHHHHHHHHHHHHHHHHHHHHHHHHHHHHHHHHHHHTTT-S---HHHHHHHHHHHHHHHHHHHHHHHHHHHHHHHTTT---GGG-

Organism: Araneus ventricosus (NCBI:txid182803)

Foldseek 3Di:
DPPPVVVVLVVLVVVLVVLLVVLLVVLVVLVVCLVPDQLLDPPDDLVVLVVVLVVVVVVLVVVVVSLVVSLVSLVVCLVVVRVCNVVSVVSSVSSVVSNVVSVVSSVVSVVSSVLVVLQVVLVVLVVVLVVVVVVVVVCCVPVVVDPDDDPVSVVVVVVVVVVVVVVVVVSVVVVVVSVVSVVVRDDSNVD

pLDDT: mean 90.58, std 8.85, range [48.38, 98.75]